Protein AF-A0A0F9N6G5-F1 (afdb_monomer)

Organism: NCBI:txid412755

Radius of gyrat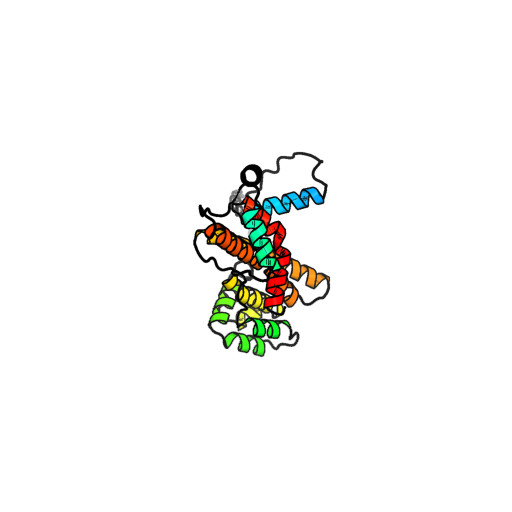ion: 25.62 Å; Cα contacts (8 Å, |Δi|>4): 232; chains: 1; bounding box: 51×78×77 Å

Sequence (273 aa):
MPGFFSWIAGFFKAKEPTPPPAPEARLFNPAKTTSQDDATKDPHVLTLQLEENLFCWLLDTGPANLRAQHAQSKPPGSAIEELQSRLANNKMEEVPRRPMTLPMLMKVLSDESADRQKLTQIILDDPALTDQILQVANSPYFRTGDHTIESVDQAVFVLGITGIRHVIAAAVMRPMMAARNSREALFAQRAWLWGITCARGTEFIAKLRNEDTSALFTTGLLPALSYISIRRELQRICRAQPGATEPDAALIRHALARFQWTVCQLIASEWNL

InterPro domains:
  IPR013976 Cyclic di-GMP phosphodiesterase CdgJ, HDOD domain [PF08668] (96-273)
  IPR013976 Cyclic di-GMP phosphodiesterase CdgJ, HDOD domain [PS51833] (95-273)

Structure (mmCIF, N/CA/C/O backbone):
data_AF-A0A0F9N6G5-F1
#
_entry.id   AF-A0A0F9N6G5-F1
#
loop_
_atom_site.group_PDB
_atom_site.id
_atom_site.type_symbol
_atom_site.label_atom_id
_atom_site.label_alt_id
_atom_site.label_comp_id
_atom_site.label_asym_id
_atom_site.label_entity_id
_atom_site.label_seq_id
_atom_site.pdbx_PDB_ins_code
_atom_site.Cartn_x
_atom_site.Cartn_y
_atom_site.Cartn_z
_atom_site.occupancy
_atom_site.B_iso_or_equiv
_atom_site.auth_seq_id
_atom_site.auth_comp_id
_atom_site.auth_asym_id
_atom_site.auth_atom_id
_atom_site.pdbx_PDB_model_num
ATOM 1 N N . MET A 1 1 ? 28.274 46.114 -49.634 1.00 28.08 1 MET A N 1
ATOM 2 C CA . MET A 1 1 ? 29.037 47.306 -49.196 1.00 28.08 1 MET A CA 1
ATOM 3 C C . MET A 1 1 ? 28.043 48.347 -48.668 1.00 28.08 1 MET A C 1
ATOM 5 O O . MET A 1 1 ? 26.902 48.301 -49.108 1.00 28.08 1 MET A O 1
ATOM 9 N N . PRO A 1 2 ? 28.439 49.131 -47.649 1.00 41.38 2 PRO A N 1
ATOM 10 C CA . PRO A 1 2 ? 27.623 49.725 -46.564 1.00 41.38 2 PRO A CA 1
ATOM 11 C C . PRO A 1 2 ? 26.717 50.865 -47.079 1.00 41.38 2 PRO A C 1
ATOM 13 O O . PRO A 1 2 ? 26.977 51.375 -48.158 1.00 41.38 2 PRO A O 1
ATOM 16 N N . GLY A 1 3 ? 25.598 51.268 -46.467 1.00 39.38 3 GLY A N 1
ATOM 17 C CA . GLY A 1 3 ? 25.338 51.683 -45.079 1.00 39.38 3 GLY A CA 1
ATOM 18 C C . GLY A 1 3 ? 25.050 53.198 -45.086 1.00 39.38 3 GLY A C 1
ATOM 19 O O . GLY A 1 3 ? 25.693 53.877 -45.874 1.00 39.38 3 GLY A O 1
ATOM 20 N N . PHE A 1 4 ? 24.081 53.698 -44.293 1.00 40.31 4 PHE A N 1
ATOM 21 C CA . PHE A 1 4 ? 24.115 54.968 -43.524 1.00 40.31 4 PHE A CA 1
ATOM 22 C C . PHE A 1 4 ? 22.726 55.587 -43.186 1.00 40.31 4 PHE A C 1
ATOM 24 O O . PHE A 1 4 ? 21.914 55.862 -44.060 1.00 40.31 4 PHE A O 1
ATOM 31 N N . PHE A 1 5 ? 22.562 55.868 -41.881 1.00 38.06 5 PHE A N 1
ATOM 32 C CA . PHE A 1 5 ? 21.646 56.788 -41.171 1.00 38.06 5 PHE A CA 1
ATOM 33 C C . PHE A 1 5 ? 20.147 56.455 -40.996 1.00 38.06 5 PHE A C 1
ATOM 35 O O . PHE A 1 5 ? 19.294 56.862 -41.773 1.00 38.06 5 PHE A O 1
ATOM 42 N N . SER A 1 6 ? 19.820 55.893 -39.824 1.00 34.25 6 SER A N 1
ATOM 43 C CA . SER A 1 6 ? 18.563 56.173 -39.111 1.00 34.25 6 SER A CA 1
ATOM 44 C C . SER A 1 6 ? 18.907 56.712 -37.722 1.00 34.25 6 SER A C 1
ATOM 46 O O . SER A 1 6 ? 19.214 55.946 -36.807 1.00 34.25 6 SER A O 1
ATOM 48 N N . TRP A 1 7 ? 18.894 58.037 -37.569 1.00 37.72 7 TRP A N 1
ATOM 49 C CA . TRP A 1 7 ? 18.977 58.708 -36.274 1.00 37.72 7 TRP A CA 1
ATOM 50 C C . TRP A 1 7 ? 17.863 59.749 -36.183 1.00 37.72 7 TRP A C 1
ATOM 52 O O . TRP A 1 7 ? 17.804 60.657 -37.005 1.00 37.72 7 TRP A O 1
ATOM 62 N N . ILE A 1 8 ? 16.984 59.547 -35.198 1.00 46.00 8 ILE A N 1
ATOM 63 C CA . ILE A 1 8 ? 16.271 60.501 -34.328 1.00 46.00 8 ILE A CA 1
ATOM 64 C C . ILE A 1 8 ? 14.920 59.868 -33.979 1.00 46.00 8 ILE A C 1
ATOM 66 O O . ILE A 1 8 ? 14.000 59.862 -34.786 1.00 46.00 8 ILE A O 1
ATOM 70 N N . ALA A 1 9 ? 14.837 59.316 -32.768 1.00 41.00 9 ALA A N 1
ATOM 71 C CA . ALA A 1 9 ? 13.681 59.397 -31.865 1.00 41.00 9 ALA A CA 1
ATOM 72 C C . ALA A 1 9 ? 13.923 58.466 -30.669 1.00 41.00 9 ALA A C 1
ATOM 74 O O . ALA A 1 9 ? 13.218 57.488 -30.437 1.00 41.00 9 ALA A O 1
ATOM 75 N N . GLY A 1 10 ? 14.961 58.771 -29.895 1.00 43.78 10 GLY A N 1
ATOM 76 C CA . GLY A 1 10 ? 15.042 58.322 -28.516 1.00 43.78 10 GLY A CA 1
ATOM 77 C C . GLY A 1 10 ? 14.539 59.439 -27.625 1.00 43.78 10 GLY A C 1
ATOM 78 O O . GLY A 1 10 ? 15.368 60.180 -27.138 1.00 43.78 10 GLY A O 1
ATOM 79 N N . PHE A 1 11 ? 13.226 59.573 -27.434 1.00 53.69 11 PHE A N 1
ATOM 80 C CA . PHE A 1 11 ? 12.632 60.309 -26.310 1.00 53.69 11 PHE A CA 1
ATOM 81 C C . PHE A 1 11 ? 11.169 59.889 -26.176 1.00 53.69 11 PHE A C 1
ATOM 83 O O . PHE A 1 11 ? 10.309 60.576 -26.686 1.00 53.69 11 PHE A O 1
ATOM 90 N N . PHE A 1 12 ? 10.913 58.720 -25.583 1.00 50.06 12 PHE A N 1
ATOM 91 C CA . PHE A 1 12 ? 9.745 58.392 -24.743 1.00 50.06 12 PHE A CA 1
ATOM 92 C C . PHE A 1 12 ? 9.873 56.917 -24.335 1.00 50.06 12 PHE A C 1
ATOM 94 O O . PHE A 1 12 ? 9.224 56.027 -24.875 1.00 50.06 12 PHE A O 1
ATOM 101 N N . LYS A 1 13 ? 10.769 56.635 -23.383 1.00 44.94 13 LYS A N 1
ATOM 102 C CA . LYS A 1 13 ? 10.815 55.335 -22.706 1.00 44.94 13 LYS A CA 1
ATOM 103 C C . LYS A 1 13 ? 9.864 55.407 -21.512 1.00 44.94 13 LYS A C 1
ATOM 105 O O . LYS A 1 13 ? 10.281 55.744 -20.407 1.00 44.94 13 LYS A O 1
ATOM 110 N N . ALA A 1 14 ? 8.580 55.156 -21.750 1.00 49.03 14 ALA A N 1
ATOM 111 C CA . ALA A 1 14 ? 7.652 54.866 -20.666 1.00 49.03 14 ALA A CA 1
ATOM 112 C C . ALA A 1 14 ? 8.020 53.489 -20.095 1.00 49.03 14 ALA A C 1
ATOM 114 O O . ALA A 1 14 ? 8.144 52.509 -20.826 1.00 49.03 14 ALA A O 1
ATOM 115 N N . LYS A 1 15 ? 8.280 53.436 -18.790 1.00 42.62 15 LYS A N 1
ATOM 116 C CA . LYS A 1 15 ? 8.532 52.199 -18.053 1.00 42.62 15 LYS A CA 1
ATOM 117 C C . LYS A 1 15 ? 7.222 51.409 -18.027 1.00 42.62 15 LYS A C 1
ATOM 119 O O . LYS A 1 15 ? 6.293 51.822 -17.340 1.00 42.62 15 LYS A O 1
ATOM 124 N N . GLU A 1 16 ? 7.137 50.319 -18.786 1.00 47.31 16 GLU A N 1
ATOM 125 C CA . GLU A 1 16 ? 6.031 49.369 -18.648 1.00 47.31 16 GLU A CA 1
ATOM 126 C C . GLU A 1 16 ? 5.965 48.893 -17.186 1.00 47.31 16 GLU A C 1
ATOM 128 O O . GLU A 1 16 ? 7.002 48.533 -16.612 1.00 47.31 16 GLU A O 1
ATOM 133 N N . PRO A 1 17 ? 4.788 48.934 -16.538 1.00 45.66 17 PRO A N 1
ATOM 134 C CA . PRO A 1 17 ? 4.635 48.359 -15.216 1.00 45.66 17 PRO A CA 1
ATOM 135 C C . PRO A 1 17 ? 4.804 46.844 -15.331 1.00 45.66 17 PRO A C 1
ATOM 137 O O . PRO A 1 17 ? 4.135 46.182 -16.122 1.00 45.66 17 PRO A O 1
ATOM 140 N N . THR A 1 18 ? 5.721 46.300 -14.535 1.00 52.41 18 THR A N 1
ATOM 141 C CA . THR A 1 18 ? 5.913 44.857 -14.379 1.00 52.41 18 THR A CA 1
ATOM 142 C C . THR A 1 18 ? 4.577 44.184 -14.053 1.00 52.41 18 THR A C 1
ATOM 144 O O . THR A 1 18 ? 3.880 44.677 -13.157 1.00 52.41 18 THR A O 1
ATOM 147 N N . PRO A 1 19 ? 4.214 43.074 -14.721 1.00 54.34 19 PRO A N 1
ATOM 148 C CA . PRO A 1 19 ? 3.017 42.330 -14.357 1.00 54.34 19 PRO A CA 1
ATOM 149 C C . PRO A 1 19 ? 3.139 41.863 -12.898 1.00 54.34 19 PRO A C 1
ATOM 151 O O . PRO A 1 19 ? 4.250 41.553 -12.449 1.00 54.34 19 PRO A O 1
ATOM 154 N N . PRO A 1 20 ? 2.034 41.840 -12.131 1.00 55.81 20 PRO A N 1
ATOM 155 C CA . PRO A 1 20 ? 2.072 41.339 -10.766 1.00 55.81 20 PRO A CA 1
ATOM 156 C C . PRO A 1 20 ? 2.577 39.889 -10.781 1.00 55.81 20 PRO A C 1
ATOM 158 O O . PRO A 1 20 ? 2.237 39.143 -11.707 1.00 55.81 20 PRO A O 1
ATOM 161 N N . PRO A 1 21 ? 3.392 39.476 -9.795 1.00 49.16 21 PRO A N 1
ATOM 162 C CA . PRO A 1 21 ? 3.849 38.098 -9.715 1.00 49.16 21 PRO A CA 1
ATOM 163 C C . PRO A 1 21 ? 2.630 37.173 -9.701 1.00 49.16 21 PRO A C 1
ATOM 165 O O . PRO A 1 21 ? 1.659 37.421 -8.979 1.00 49.16 21 PRO A O 1
ATOM 168 N N . ALA A 1 22 ? 2.669 36.132 -10.537 1.00 44.38 22 ALA A N 1
ATOM 169 C CA . ALA A 1 22 ? 1.646 35.098 -10.540 1.00 44.38 22 ALA A CA 1
ATOM 170 C C . ALA A 1 22 ? 1.487 34.564 -9.106 1.00 44.38 22 ALA A C 1
ATOM 172 O O . ALA A 1 22 ? 2.501 34.358 -8.431 1.00 44.38 22 ALA A O 1
ATOM 173 N N . PRO A 1 23 ? 0.255 34.369 -8.605 1.00 41.75 23 PRO A N 1
ATOM 174 C CA . PRO A 1 23 ? 0.064 33.823 -7.274 1.00 41.75 23 PRO A CA 1
ATOM 175 C C . PRO A 1 23 ? 0.715 32.441 -7.239 1.00 41.75 23 PRO A C 1
ATOM 177 O O . PRO A 1 23 ? 0.294 31.544 -7.969 1.00 41.75 23 PRO A O 1
ATOM 180 N N . GLU A 1 24 ? 1.761 32.290 -6.421 1.00 42.81 24 GLU A N 1
ATOM 181 C CA . GLU A 1 24 ? 2.374 30.994 -6.142 1.00 42.81 24 GLU A CA 1
ATOM 182 C C . GLU A 1 24 ? 1.263 29.987 -5.852 1.00 42.81 24 GLU A C 1
ATOM 184 O O . GLU A 1 24 ? 0.342 30.265 -5.073 1.00 42.81 24 GLU A O 1
ATOM 189 N N . ALA A 1 25 ? 1.324 28.832 -6.512 1.00 36.84 25 ALA A N 1
ATOM 190 C CA . ALA A 1 25 ? 0.408 27.738 -6.263 1.00 36.84 25 ALA A CA 1
ATOM 191 C C . ALA A 1 25 ? 0.459 27.402 -4.765 1.00 36.84 25 ALA A C 1
ATOM 193 O O . ALA A 1 25 ? 1.411 26.799 -4.275 1.00 36.84 25 ALA A O 1
ATOM 194 N N . ARG A 1 26 ? -0.574 27.825 -4.028 1.00 46.75 26 ARG A N 1
ATOM 195 C CA . ARG A 1 26 ? -0.763 27.597 -2.588 1.00 46.75 26 ARG A CA 1
ATOM 196 C C . ARG A 1 26 ? -1.109 26.128 -2.307 1.00 46.75 26 ARG A C 1
ATOM 198 O O . ARG A 1 26 ? -2.140 25.836 -1.711 1.00 46.75 26 ARG A O 1
ATOM 205 N N . LEU A 1 27 ? -0.281 25.196 -2.779 1.00 44.06 27 LEU A N 1
ATOM 206 C CA . LEU A 1 27 ? -0.428 23.754 -2.544 1.00 44.06 27 LEU A CA 1
ATOM 207 C C . LEU A 1 27 ? 0.201 23.302 -1.221 1.00 44.06 27 LEU A C 1
ATOM 209 O O . LEU A 1 27 ? -0.106 22.218 -0.737 1.00 44.06 27 LEU A O 1
ATOM 213 N N . PHE A 1 28 ? 0.995 24.161 -0.587 1.00 41.53 28 PHE A N 1
ATOM 214 C CA . PHE A 1 28 ? 1.486 23.958 0.767 1.00 41.53 28 PHE A CA 1
ATOM 215 C C . PHE A 1 28 ? 1.090 25.179 1.582 1.00 41.53 28 PHE A C 1
ATOM 217 O O . PHE A 1 28 ? 1.593 26.274 1.355 1.00 41.53 28 PHE A O 1
ATOM 224 N N . ASN A 1 29 ? 0.147 25.016 2.505 1.00 40.47 29 ASN A N 1
ATOM 225 C CA . ASN A 1 29 ? -0.040 25.993 3.566 1.00 40.47 29 ASN A CA 1
ATOM 226 C C . ASN A 1 29 ? 1.256 25.959 4.396 1.00 40.47 29 ASN A C 1
ATOM 228 O O . ASN A 1 29 ? 1.509 24.917 5.010 1.00 40.47 29 ASN A O 1
ATOM 232 N N . PRO A 1 30 ? 2.116 26.996 4.397 1.00 40.16 30 PRO A N 1
ATOM 233 C CA . PRO A 1 30 ? 3.261 26.982 5.286 1.00 40.16 30 PRO A CA 1
ATOM 234 C C . PRO A 1 30 ? 2.690 26.998 6.701 1.00 40.16 30 PRO A C 1
ATOM 236 O O . PRO A 1 30 ? 1.992 27.936 7.096 1.00 40.16 30 PRO A O 1
ATOM 239 N N . ALA A 1 31 ? 2.926 25.926 7.459 1.00 41.84 31 ALA A N 1
ATOM 240 C CA . ALA A 1 31 ? 2.680 25.961 8.888 1.00 41.84 31 ALA A CA 1
ATOM 241 C C . ALA A 1 31 ? 3.417 27.194 9.420 1.00 41.84 31 ALA A C 1
ATOM 243 O O . ALA A 1 31 ? 4.599 27.372 9.128 1.00 41.84 31 ALA A O 1
ATOM 244 N N . LYS A 1 32 ? 2.714 28.076 10.140 1.00 39.94 32 LYS A N 1
ATOM 245 C CA . LYS A 1 32 ? 3.366 29.169 10.860 1.00 39.94 32 LYS A CA 1
ATOM 246 C C . LYS A 1 32 ? 4.373 28.517 11.801 1.00 39.94 32 LYS A C 1
ATOM 248 O O . LYS A 1 32 ? 3.983 27.960 12.824 1.00 39.94 32 LYS A O 1
ATOM 253 N N . THR A 1 33 ? 5.648 28.537 11.436 1.00 38.38 33 THR A N 1
ATOM 254 C CA . THR A 1 33 ? 6.745 28.186 12.325 1.00 38.38 33 THR A CA 1
ATOM 255 C C . THR A 1 33 ? 6.834 29.309 13.339 1.00 38.38 33 THR A C 1
ATOM 257 O O . THR A 1 33 ? 7.544 30.295 13.162 1.00 38.38 33 THR A O 1
ATOM 260 N N . THR A 1 34 ? 6.035 29.197 14.398 1.00 39.75 34 THR A N 1
ATOM 261 C CA . THR A 1 34 ? 6.302 29.931 15.626 1.00 39.75 34 THR A CA 1
ATOM 262 C C . THR A 1 34 ? 7.709 29.525 16.039 1.00 39.75 34 THR A C 1
ATOM 264 O O . THR A 1 34 ? 7.968 28.350 16.290 1.00 39.75 34 THR A O 1
ATOM 267 N N . SER A 1 35 ? 8.633 30.480 16.032 1.00 45.31 35 SER A N 1
ATOM 268 C CA . SER A 1 35 ? 9.967 30.324 16.591 1.00 45.31 35 SER A CA 1
ATOM 269 C C . SER A 1 35 ? 9.825 30.072 18.093 1.00 45.31 35 SER A C 1
ATOM 271 O O . SER A 1 35 ? 9.787 31.015 18.882 1.00 45.31 35 SER A O 1
ATOM 273 N N . GLN A 1 36 ? 9.662 28.808 18.474 1.00 40.47 36 GLN A N 1
ATOM 274 C CA . GLN A 1 36 ? 9.727 28.347 19.852 1.00 40.47 36 GLN A CA 1
ATOM 275 C C . GLN A 1 36 ? 10.798 27.258 19.960 1.00 40.47 36 GLN A C 1
ATOM 277 O O . GLN A 1 36 ? 10.654 26.153 19.447 1.00 40.47 36 GLN A O 1
ATOM 282 N N . ASP A 1 37 ? 11.859 27.668 20.652 1.00 43.81 37 ASP A N 1
ATOM 283 C CA . ASP A 1 37 ? 12.834 26.909 21.425 1.00 43.81 37 ASP A CA 1
ATOM 284 C C . ASP A 1 37 ? 13.871 26.015 20.725 1.00 43.81 37 ASP A C 1
ATOM 286 O O . ASP A 1 37 ? 13.598 24.979 20.116 1.00 43.81 37 ASP A O 1
ATOM 290 N N . ASP A 1 38 ? 15.126 26.376 21.017 1.00 45.53 38 ASP A N 1
ATOM 291 C CA . ASP A 1 38 ? 16.402 25.660 20.844 1.00 45.53 38 ASP A CA 1
ATOM 292 C C . ASP A 1 38 ? 16.433 24.259 21.517 1.00 45.53 38 ASP A C 1
ATOM 294 O O . ASP A 1 38 ? 17.457 23.578 21.514 1.00 45.53 38 ASP A O 1
ATOM 298 N N . ALA A 1 39 ? 15.306 23.801 22.078 1.00 48.66 39 ALA A N 1
ATOM 299 C CA . ALA A 1 39 ? 15.101 22.485 22.686 1.00 48.66 39 ALA A CA 1
ATOM 300 C C . ALA A 1 39 ? 14.801 21.364 21.663 1.00 48.66 39 ALA A C 1
ATOM 302 O O . ALA A 1 39 ? 14.736 20.191 22.020 1.00 48.66 39 ALA A O 1
ATOM 303 N N . THR A 1 40 ? 14.620 21.698 20.382 1.00 55.34 40 THR A N 1
ATOM 304 C CA . THR A 1 40 ? 14.075 20.809 19.333 1.00 55.34 40 THR A CA 1
ATOM 305 C C . THR A 1 40 ? 15.126 20.080 18.477 1.00 55.34 40 THR A C 1
ATOM 307 O O . THR A 1 40 ? 14.845 19.696 17.344 1.00 55.34 40 THR A O 1
ATOM 310 N N . LYS A 1 41 ? 16.345 19.855 18.990 1.00 65.12 41 LYS A N 1
ATOM 311 C CA . LYS A 1 41 ? 17.420 19.158 18.244 1.00 65.12 41 LYS A CA 1
ATOM 312 C C . LYS A 1 41 ? 17.578 17.671 18.572 1.00 65.12 41 LYS A C 1
ATOM 314 O O . LYS A 1 41 ? 18.399 17.023 17.931 1.00 65.12 41 LYS A O 1
ATOM 319 N N . ASP A 1 42 ? 16.831 17.121 19.532 1.00 84.00 42 ASP A N 1
ATOM 320 C CA . ASP A 1 42 ? 16.881 15.681 19.815 1.00 84.00 42 ASP A CA 1
ATOM 321 C C . ASP A 1 42 ? 16.233 14.888 18.656 1.00 84.00 42 ASP A C 1
ATOM 323 O O . ASP A 1 42 ? 15.022 15.020 18.428 1.00 84.00 42 ASP A O 1
ATOM 327 N N . PRO A 1 43 ? 16.998 14.049 17.923 1.00 85.19 43 PRO A N 1
ATOM 328 C CA . PRO A 1 43 ? 16.468 13.240 16.827 1.00 85.19 43 PRO A CA 1
ATOM 329 C C . PRO A 1 43 ? 15.309 12.334 17.251 1.00 85.19 43 PRO A C 1
ATOM 331 O O . PRO A 1 43 ? 14.414 12.057 16.448 1.00 85.19 43 PRO A O 1
ATOM 334 N N . HIS A 1 44 ? 15.296 11.877 18.506 1.00 85.12 44 HIS A N 1
ATOM 335 C CA . HIS A 1 44 ? 14.234 11.021 19.018 1.00 85.12 44 HIS A CA 1
ATOM 336 C C . HIS A 1 44 ? 12.911 11.784 19.142 1.00 85.12 44 HIS A C 1
ATOM 338 O O . HIS A 1 44 ? 11.876 11.315 18.666 1.00 85.12 44 HIS A O 1
ATOM 344 N N . VAL A 1 45 ? 12.953 13.000 19.692 1.00 87.75 45 VAL A N 1
ATOM 345 C CA . VAL A 1 45 ? 11.777 13.876 19.815 1.00 87.75 45 VAL A CA 1
ATOM 346 C C . VAL A 1 45 ? 11.228 14.242 18.436 1.00 87.75 45 VAL A C 1
ATOM 348 O O . VAL A 1 45 ? 10.020 14.156 18.217 1.00 87.75 45 VAL A O 1
ATOM 351 N N . LEU A 1 46 ? 12.103 14.573 17.482 1.00 89.25 46 LEU A N 1
ATOM 352 C CA . LEU A 1 46 ? 11.705 14.865 16.102 1.00 89.25 46 LEU A CA 1
ATOM 353 C C . LEU A 1 46 ? 11.044 13.659 15.424 1.00 89.25 46 LEU A C 1
ATOM 355 O O . LEU A 1 46 ? 10.045 13.813 14.724 1.00 89.25 46 LEU A O 1
ATOM 359 N N . THR A 1 47 ? 11.560 12.452 15.660 1.00 87.12 47 THR A N 1
ATOM 360 C CA . THR A 1 47 ? 10.983 11.215 15.112 1.00 87.12 47 THR A CA 1
ATOM 361 C C . THR A 1 47 ? 9.570 10.984 15.644 1.00 87.12 47 THR A C 1
ATOM 363 O O . THR A 1 47 ? 8.655 10.729 14.863 1.00 87.12 47 THR A O 1
ATOM 366 N N . LEU A 1 48 ? 9.365 11.148 16.954 1.00 86.25 48 LEU A N 1
ATOM 367 C CA . LEU A 1 48 ? 8.044 11.020 17.574 1.00 86.25 48 LEU A CA 1
ATOM 368 C C . LEU A 1 48 ? 7.058 12.071 17.046 1.00 86.25 48 LEU A C 1
ATOM 370 O O . LEU A 1 48 ? 5.895 11.757 16.792 1.00 86.25 48 LEU A O 1
ATOM 374 N N . GLN A 1 49 ? 7.518 13.307 16.831 1.00 87.94 49 GLN A N 1
ATOM 375 C CA . GLN A 1 49 ? 6.700 14.371 16.243 1.00 87.94 49 GLN A CA 1
ATOM 376 C C . GLN A 1 49 ? 6.319 14.074 14.789 1.00 87.94 49 GLN A C 1
ATOM 378 O O . GLN A 1 49 ? 5.174 14.295 14.395 1.00 87.94 49 GLN A O 1
ATOM 383 N N . LEU A 1 50 ? 7.252 13.565 13.979 1.00 89.00 50 LEU A N 1
ATOM 384 C CA . LEU A 1 50 ? 6.973 13.153 12.602 1.00 89.00 50 LEU A CA 1
ATOM 385 C C . LEU A 1 50 ? 5.950 12.018 12.558 1.00 89.00 50 LEU A C 1
ATOM 387 O O . LEU A 1 50 ? 5.009 12.077 11.768 1.00 89.00 50 LEU A O 1
ATOM 391 N N . GLU A 1 51 ? 6.100 11.020 13.427 1.00 88.94 51 GLU A N 1
ATOM 392 C CA . GLU A 1 51 ? 5.162 9.905 13.539 1.00 88.94 51 GLU A CA 1
ATOM 393 C C . GLU A 1 51 ? 3.763 10.385 13.959 1.00 88.94 51 GLU A C 1
ATOM 395 O O . GLU A 1 51 ? 2.760 10.003 13.353 1.00 88.94 51 GLU A O 1
ATOM 400 N N . GLU A 1 52 ? 3.671 11.267 14.956 1.00 88.62 52 GLU A N 1
ATOM 401 C CA . GLU A 1 52 ? 2.395 11.844 15.379 1.00 88.62 52 GLU A CA 1
ATOM 402 C C . GLU A 1 52 ? 1.729 12.638 14.249 1.00 88.62 52 GLU A C 1
ATOM 404 O O . GLU A 1 52 ? 0.539 12.445 13.986 1.00 88.62 52 GLU A O 1
ATOM 409 N N . ASN A 1 53 ? 2.488 13.476 13.538 1.00 92.19 53 ASN A N 1
ATOM 410 C CA . ASN A 1 53 ? 1.986 14.243 12.398 1.00 92.19 53 ASN A CA 1
ATOM 411 C C . ASN A 1 53 ? 1.522 13.334 11.252 1.00 92.19 53 ASN A C 1
ATOM 413 O O . ASN A 1 53 ? 0.471 13.591 10.660 1.00 92.19 53 ASN A O 1
ATOM 417 N N . LEU A 1 54 ? 2.257 12.251 10.971 1.00 93.19 54 LEU A N 1
ATOM 418 C CA . LEU A 1 54 ? 1.859 11.242 9.991 1.00 93.19 54 LEU A CA 1
ATOM 419 C C . LEU A 1 54 ? 0.508 10.631 10.362 1.00 93.19 54 LEU A C 1
ATOM 421 O O . LEU A 1 54 ? -0.367 10.554 9.505 1.00 93.19 54 LEU A O 1
ATOM 425 N N . PHE A 1 55 ? 0.309 10.218 11.616 1.00 93.81 55 PHE A N 1
ATOM 426 C CA . PHE A 1 55 ? -0.960 9.617 12.035 1.00 93.81 55 PHE A CA 1
ATOM 427 C C . PHE A 1 55 ? -2.105 10.626 12.114 1.00 93.81 55 PHE A C 1
ATOM 429 O O . PHE A 1 55 ? -3.227 10.279 11.754 1.00 93.81 55 PHE A O 1
ATOM 436 N N . CYS A 1 56 ? -1.837 11.870 12.514 1.00 94.25 56 CYS A N 1
ATOM 437 C CA . CYS A 1 56 ? -2.815 12.958 12.456 1.00 94.25 56 CYS A CA 1
ATOM 438 C C . CYS A 1 56 ? -3.311 13.163 11.021 1.00 94.25 56 CYS A C 1
ATOM 440 O O . CYS A 1 56 ? -4.516 13.155 10.760 1.00 94.25 56 CYS A O 1
ATOM 442 N N . TRP A 1 57 ? -2.376 13.262 10.073 1.00 95.44 57 TRP A N 1
ATOM 443 C CA . TRP A 1 57 ? -2.700 13.343 8.657 1.00 95.44 57 TRP A CA 1
ATOM 444 C C . TRP A 1 57 ? -3.409 12.076 8.173 1.00 95.44 57 TRP A C 1
ATOM 446 O O . TRP A 1 57 ? -4.463 12.175 7.568 1.00 95.44 57 TRP A O 1
ATOM 456 N N . LEU A 1 58 ? -2.918 10.876 8.466 1.00 95.56 58 LEU A N 1
ATOM 457 C CA . LEU A 1 58 ? -3.508 9.629 7.975 1.00 95.56 58 LEU A CA 1
ATOM 458 C C . LEU A 1 58 ? -4.951 9.414 8.470 1.00 95.56 58 LEU A C 1
ATOM 460 O O . LEU A 1 58 ? -5.796 8.944 7.708 1.00 95.56 58 LEU A O 1
ATOM 464 N N . LEU A 1 59 ? -5.231 9.768 9.727 1.00 94.12 59 LEU A N 1
ATOM 465 C CA . LEU A 1 59 ? -6.512 9.530 10.405 1.00 94.12 59 LEU A CA 1
ATOM 466 C C . LEU A 1 59 ? -7.466 10.731 10.373 1.00 94.12 59 LEU A C 1
ATOM 468 O O . LEU A 1 59 ? -8.558 10.639 10.924 1.00 94.12 59 LEU A O 1
ATOM 472 N N . ASP A 1 60 ? -7.067 11.833 9.734 1.00 93.88 60 ASP A N 1
ATOM 473 C CA . ASP A 1 60 ? -7.846 13.076 9.657 1.00 93.88 60 ASP A CA 1
ATOM 474 C C . ASP A 1 60 ? -8.212 13.658 11.029 1.00 93.88 60 ASP A C 1
ATOM 476 O O . ASP A 1 60 ? -9.338 14.077 11.285 1.00 93.88 60 ASP A O 1
ATOM 480 N N . THR A 1 61 ? -7.244 13.666 11.945 1.00 91.12 61 THR A N 1
ATOM 481 C CA . THR A 1 61 ? -7.438 14.132 13.321 1.00 91.12 61 THR A CA 1
ATOM 482 C C . THR A 1 61 ? -6.324 15.082 13.741 1.00 91.12 61 THR A C 1
ATOM 484 O O . THR A 1 61 ? -5.183 14.950 13.310 1.00 91.12 61 THR A O 1
ATOM 487 N N . GLY A 1 62 ? -6.646 16.066 14.581 1.00 88.62 62 GLY A N 1
ATOM 488 C CA . GLY A 1 62 ? -5.649 16.969 15.154 1.00 88.62 62 GLY A CA 1
ATOM 489 C C . GLY A 1 62 ? -4.892 16.326 16.327 1.00 88.62 62 GLY A C 1
ATOM 490 O O . GLY A 1 62 ? -5.448 15.461 17.010 1.00 88.62 62 GLY A O 1
ATOM 491 N N . PRO A 1 63 ? -3.673 16.796 16.650 1.00 84.31 63 PRO A N 1
ATOM 492 C CA . PRO A 1 63 ? -2.856 16.219 17.723 1.00 84.31 63 PRO A CA 1
ATOM 493 C C . PRO A 1 63 ? -3.537 16.306 19.097 1.00 84.31 63 PRO A C 1
ATOM 495 O O . PRO A 1 63 ? -3.466 15.373 19.892 1.00 84.31 63 PRO A O 1
ATOM 498 N N . ALA A 1 64 ? -4.274 17.390 19.371 1.00 82.56 64 ALA A N 1
ATOM 499 C CA . ALA A 1 64 ? -5.038 17.534 20.612 1.00 82.56 64 ALA A CA 1
ATOM 500 C C . ALA A 1 64 ? -6.140 16.466 20.748 1.00 82.56 64 ALA A C 1
ATOM 502 O O . ALA A 1 64 ? -6.275 15.858 21.808 1.00 82.56 64 ALA A O 1
ATOM 503 N N . ASN A 1 65 ? -6.877 16.192 19.666 1.00 82.12 65 ASN A N 1
ATOM 504 C CA . ASN A 1 65 ? -7.941 15.185 19.651 1.00 82.12 65 ASN A CA 1
ATOM 505 C C . ASN A 1 65 ? -7.372 13.776 19.807 1.00 82.12 65 ASN A C 1
ATOM 507 O O . ASN A 1 65 ? -7.912 12.984 20.572 1.00 82.12 65 ASN A O 1
ATOM 511 N N . LEU A 1 66 ? -6.264 13.479 19.126 1.00 81.50 66 LEU A N 1
ATOM 512 C CA . LEU A 1 66 ? -5.609 12.177 19.204 1.00 81.50 66 LEU A CA 1
ATOM 513 C C . LEU A 1 66 ? -5.108 11.875 20.626 1.00 81.50 66 LEU A C 1
ATOM 515 O O . LEU A 1 66 ? -5.318 10.776 21.138 1.00 81.50 66 LEU A O 1
ATOM 519 N N . ARG A 1 67 ? -4.513 12.870 21.298 1.00 81.25 67 ARG A N 1
ATOM 520 C CA . ARG A 1 67 ? -4.060 12.762 22.697 1.00 81.25 67 ARG A CA 1
ATOM 521 C C . ARG A 1 67 ? -5.226 12.667 23.682 1.00 81.25 67 ARG A C 1
ATOM 523 O O . ARG A 1 67 ? -5.176 11.856 24.603 1.00 81.25 67 ARG A O 1
ATOM 530 N N . ALA A 1 68 ? -6.283 13.457 23.483 1.00 77.19 68 ALA A N 1
ATOM 531 C CA . ALA A 1 68 ? -7.475 13.417 24.329 1.00 77.19 68 ALA A CA 1
ATOM 532 C C . ALA A 1 68 ? -8.203 12.068 24.228 1.00 77.19 68 ALA A C 1
ATOM 534 O O . ALA A 1 68 ? -8.554 11.489 25.253 1.00 77.19 68 ALA A O 1
ATOM 535 N N . GLN A 1 69 ? -8.366 11.535 23.013 1.00 76.44 69 GLN A N 1
ATOM 536 C CA . GLN A 1 69 ? -8.939 10.206 22.785 1.00 76.44 69 GLN A CA 1
ATOM 537 C C . GLN A 1 69 ? -8.077 9.112 23.412 1.00 76.44 69 GLN A C 1
ATOM 539 O O . GLN A 1 69 ? -8.616 8.215 24.046 1.00 76.44 69 GLN A O 1
ATOM 544 N N . HIS A 1 70 ? -6.747 9.214 23.330 1.00 71.50 70 HIS A N 1
ATOM 545 C CA . HIS A 1 70 ? -5.858 8.271 24.009 1.00 71.50 70 HIS A CA 1
ATOM 546 C C . HIS A 1 70 ? -6.065 8.273 25.533 1.00 71.50 70 HIS A C 1
ATOM 548 O O . HIS A 1 70 ? -6.173 7.209 26.137 1.00 71.50 70 HIS A O 1
ATOM 554 N N . ALA A 1 71 ? -6.196 9.454 26.145 1.00 66.38 71 ALA A N 1
ATOM 555 C CA . ALA A 1 71 ? -6.431 9.595 27.583 1.00 66.38 71 ALA A CA 1
ATOM 556 C C . ALA A 1 71 ? -7.838 9.153 28.036 1.00 66.38 71 ALA A C 1
ATOM 558 O O . ALA A 1 71 ? -8.006 8.723 29.174 1.00 66.38 71 ALA A O 1
ATOM 559 N N . GLN A 1 72 ? -8.849 9.278 27.169 1.00 62.22 72 GLN A N 1
ATOM 560 C CA . GLN A 1 72 ? -10.249 8.942 27.468 1.00 62.22 72 GLN A CA 1
ATOM 561 C C . GLN A 1 72 ? -10.645 7.525 27.043 1.00 62.22 72 GLN A C 1
ATOM 563 O O . GLN A 1 72 ? -11.670 7.015 27.501 1.00 62.22 72 GLN A O 1
ATOM 568 N N . SER A 1 73 ? -9.865 6.888 26.167 1.00 57.84 73 SER A N 1
ATOM 569 C CA . SER A 1 73 ? -10.120 5.518 25.745 1.00 57.84 73 SER A CA 1
ATOM 570 C C . SER A 1 73 ? -10.106 4.604 26.974 1.00 57.84 73 SER A C 1
ATOM 572 O O . SER A 1 73 ? -9.119 4.540 27.710 1.00 57.84 73 SER A O 1
ATOM 574 N N . LYS A 1 74 ? -11.221 3.890 27.217 1.00 55.91 74 LYS A N 1
ATOM 575 C CA . LYS A 1 74 ? -11.208 2.689 28.074 1.00 55.91 74 LYS A CA 1
ATOM 576 C C . LYS A 1 74 ? -10.026 1.830 27.626 1.00 55.91 74 LYS A C 1
ATOM 578 O O . LYS A 1 74 ? -9.754 1.839 26.423 1.00 55.91 74 LYS A O 1
ATOM 583 N N . PRO A 1 75 ? -9.333 1.120 28.542 1.00 52.56 75 PRO A N 1
ATOM 584 C CA . PRO A 1 75 ? -8.100 0.431 28.197 1.00 52.56 75 PRO A CA 1
ATOM 585 C C . PRO A 1 75 ? -8.331 -0.331 26.893 1.00 52.56 75 PRO A C 1
ATOM 587 O O . PRO A 1 75 ? -9.298 -1.098 26.824 1.00 52.56 75 PRO A O 1
ATOM 590 N N . PRO A 1 76 ? -7.507 -0.106 25.855 1.00 57.22 76 PRO A N 1
ATOM 591 C CA . PRO A 1 76 ? -7.708 -0.676 24.523 1.00 57.22 76 PRO A CA 1
ATOM 592 C C . PRO A 1 76 ? -7.601 -2.214 24.493 1.00 57.22 76 PRO A C 1
ATOM 594 O O . PRO A 1 76 ? -7.588 -2.806 23.416 1.00 57.22 76 PRO A O 1
ATOM 597 N N . GLY A 1 77 ? -7.564 -2.848 25.671 1.00 62.72 77 GLY A N 1
ATOM 598 C CA . GLY A 1 77 ? -7.386 -4.264 25.941 1.00 62.72 77 GLY A CA 1
ATOM 599 C C . GLY A 1 77 ? -8.225 -5.133 25.030 1.00 62.72 77 GLY A C 1
ATOM 600 O O . GLY A 1 77 ? -7.654 -5.762 24.161 1.00 62.72 77 GLY A O 1
ATOM 601 N N . SER A 1 78 ? -9.558 -5.123 25.107 1.00 81.81 78 SER A N 1
ATOM 602 C CA . SER A 1 78 ? -10.329 -6.178 24.425 1.00 81.81 78 SER A CA 1
ATOM 603 C C . SER A 1 78 ? -10.134 -6.229 22.902 1.00 81.81 78 SER A C 1
ATOM 605 O O . SER A 1 78 ? -10.002 -7.313 22.343 1.00 81.81 78 SER A O 1
ATOM 607 N N . ALA A 1 79 ? -10.096 -5.086 22.208 1.00 89.50 79 ALA A N 1
ATOM 608 C CA . ALA A 1 79 ? -9.927 -5.061 20.753 1.00 89.50 79 ALA A CA 1
ATOM 609 C C . ALA A 1 79 ? -8.468 -5.281 20.319 1.00 89.50 79 ALA A C 1
ATOM 611 O O . ALA A 1 79 ? -8.226 -5.964 19.325 1.00 89.50 79 ALA A O 1
ATOM 612 N N . ILE A 1 80 ? -7.496 -4.722 21.051 1.00 91.75 80 ILE A N 1
ATOM 613 C CA . ILE A 1 80 ? -6.066 -4.894 20.753 1.00 91.75 80 ILE A CA 1
ATOM 614 C C . ILE A 1 80 ? -5.586 -6.297 21.126 1.00 91.75 80 ILE A C 1
ATOM 616 O O . ILE A 1 80 ? -4.831 -6.891 20.364 1.00 91.75 80 ILE A O 1
ATOM 620 N N . GLU A 1 81 ? -6.039 -6.844 22.251 1.00 91.69 81 GLU A N 1
ATOM 621 C CA . GLU A 1 81 ? -5.777 -8.221 22.681 1.00 91.69 81 GLU A CA 1
ATOM 622 C C . GLU A 1 81 ? -6.390 -9.216 21.700 1.00 91.69 81 GLU A C 1
ATOM 624 O O . GLU A 1 81 ? -5.725 -10.176 21.319 1.00 91.69 81 GLU A O 1
ATOM 629 N N . GLU A 1 82 ? -7.615 -8.968 21.225 1.00 93.25 82 GLU A N 1
ATOM 630 C CA . GLU A 1 82 ? -8.226 -9.794 20.183 1.00 93.25 82 GLU A CA 1
ATOM 631 C C . GLU A 1 82 ? -7.439 -9.700 18.869 1.00 93.25 82 GLU A C 1
ATOM 633 O O . GLU A 1 82 ? -7.132 -10.729 18.271 1.00 93.25 82 GLU A O 1
ATOM 638 N N . LEU A 1 83 ? -7.033 -8.500 18.437 1.00 94.81 83 LEU A N 1
ATOM 639 C CA . LEU A 1 83 ? -6.198 -8.336 17.242 1.00 94.81 83 LEU A CA 1
ATOM 640 C C . LEU A 1 83 ? -4.854 -9.067 17.393 1.00 94.81 83 LEU A C 1
ATOM 642 O O . LEU A 1 83 ? -4.432 -9.783 16.486 1.00 94.81 83 LEU A O 1
ATOM 646 N N . GLN A 1 84 ? -4.204 -8.943 18.552 1.00 95.62 84 GLN A N 1
ATOM 647 C CA . GLN A 1 84 ? -2.971 -9.659 18.876 1.00 95.62 84 GLN A CA 1
ATOM 648 C C . GLN A 1 84 ? -3.183 -11.178 18.870 1.00 95.62 84 GLN A C 1
ATOM 650 O O . GLN A 1 84 ? -2.358 -11.904 18.319 1.00 95.62 84 GLN A O 1
ATOM 655 N N . SER A 1 85 ? -4.281 -11.661 19.453 1.00 95.44 85 SER A N 1
ATOM 656 C CA . SER A 1 85 ? -4.659 -13.076 19.467 1.00 95.44 85 SER A CA 1
ATOM 657 C C . SER A 1 85 ? -4.887 -13.603 18.050 1.00 95.44 85 SER A C 1
ATOM 659 O O . SER A 1 85 ? -4.384 -14.672 17.701 1.00 95.44 85 SER A O 1
ATOM 661 N N . ARG A 1 86 ? -5.583 -12.848 17.192 1.00 95.81 86 ARG A N 1
ATOM 662 C CA . ARG A 1 86 ? -5.784 -13.218 15.785 1.00 95.81 86 ARG A CA 1
ATOM 663 C C . ARG A 1 86 ? -4.475 -13.269 15.015 1.00 95.81 86 ARG A C 1
ATOM 665 O O . ARG A 1 86 ? -4.267 -14.222 14.271 1.00 95.81 86 ARG A O 1
ATOM 672 N N . LEU A 1 87 ? -3.582 -12.304 15.225 1.00 95.06 87 LEU A N 1
ATOM 673 C CA . LEU A 1 87 ? -2.251 -12.308 14.615 1.00 95.06 87 LEU A CA 1
ATOM 674 C C . LEU A 1 87 ? -1.418 -13.508 15.074 1.00 95.06 87 LEU A C 1
ATOM 676 O O . LEU A 1 87 ? -0.881 -14.225 14.239 1.00 95.06 87 LEU A O 1
ATOM 680 N N . ALA A 1 88 ? -1.362 -13.769 16.381 1.00 94.81 88 ALA A N 1
ATOM 681 C CA . ALA A 1 88 ? -0.588 -14.875 16.946 1.00 94.81 88 ALA A CA 1
ATOM 682 C C . ALA A 1 88 ? -1.089 -16.256 16.490 1.00 94.81 88 ALA A C 1
ATOM 684 O O . ALA A 1 88 ? -0.306 -17.196 16.393 1.00 94.81 88 ALA A O 1
ATOM 685 N N . ASN A 1 89 ? -2.387 -16.374 16.203 1.00 95.44 89 ASN A N 1
ATOM 686 C CA . ASN A 1 89 ? -3.021 -17.625 15.796 1.00 95.44 89 ASN A CA 1
ATOM 687 C C . ASN A 1 89 ? -3.262 -17.738 14.278 1.00 95.44 89 ASN A C 1
ATOM 689 O O . ASN A 1 89 ? -3.963 -18.661 13.865 1.00 95.44 89 ASN A O 1
ATOM 693 N N . ASN A 1 90 ? -2.742 -16.816 13.455 1.00 91.12 90 ASN A N 1
ATOM 694 C CA . ASN A 1 90 ? -2.998 -16.750 12.005 1.00 91.12 90 ASN A CA 1
ATOM 695 C C . ASN A 1 90 ? -4.500 -16.752 11.640 1.00 91.12 90 ASN A C 1
ATOM 697 O O . ASN A 1 90 ? -4.936 -17.410 10.700 1.00 91.12 90 ASN A O 1
ATOM 701 N N . LYS A 1 91 ? -5.312 -16.015 12.405 1.00 94.31 91 LYS A N 1
ATOM 702 C CA . LYS A 1 91 ? -6.771 -15.870 12.228 1.00 94.31 91 LYS A CA 1
ATOM 703 C C . LYS A 1 91 ? -7.183 -14.487 11.714 1.00 94.31 91 LYS A C 1
ATOM 705 O O . LYS A 1 91 ? -8.327 -14.082 11.899 1.00 94.31 91 LYS A O 1
ATOM 710 N N . MET A 1 92 ? -6.256 -13.742 11.117 1.00 93.56 92 MET A N 1
ATOM 711 C CA . MET A 1 92 ? -6.578 -12.479 10.449 1.00 93.56 92 MET A CA 1
ATOM 712 C C . MET A 1 92 ? -7.484 -12.755 9.245 1.00 93.56 92 MET A C 1
ATOM 714 O O . MET A 1 92 ? -7.107 -13.503 8.346 1.00 93.56 92 MET A O 1
ATOM 718 N N . GLU A 1 93 ? -8.664 -12.141 9.203 1.00 93.31 93 GLU A N 1
ATOM 719 C CA . GLU A 1 93 ? -9.611 -12.321 8.093 1.00 93.31 93 GLU A CA 1
ATOM 720 C C . GLU A 1 93 ? -9.420 -11.270 6.994 1.00 93.31 93 GLU A C 1
ATOM 722 O O . GLU A 1 93 ? -9.757 -11.498 5.832 1.00 93.31 93 GLU A O 1
ATOM 727 N N . GLU A 1 94 ? -8.874 -10.110 7.354 1.00 94.19 94 GLU A N 1
ATOM 728 C CA . GLU A 1 94 ? -8.656 -8.974 6.460 1.00 94.19 94 GLU A CA 1
ATOM 729 C C . GLU A 1 94 ? -7.252 -8.936 5.845 1.00 94.19 94 GLU A C 1
ATOM 731 O O . GLU A 1 94 ? -6.785 -7.880 5.407 1.00 94.19 94 GLU A O 1
ATOM 736 N N . VAL A 1 95 ? -6.585 -10.094 5.760 1.00 92.75 95 VAL A N 1
ATOM 737 C CA . VAL A 1 95 ? -5.359 -10.239 4.967 1.00 92.75 95 VAL A CA 1
ATOM 738 C C . VAL A 1 95 ? -5.718 -10.138 3.481 1.00 92.75 95 VAL A C 1
ATOM 740 O O . VAL A 1 95 ? -6.606 -10.846 2.992 1.00 92.75 95 VAL A O 1
ATOM 743 N N . PRO A 1 96 ? -5.057 -9.257 2.723 1.00 91.62 96 PRO A N 1
ATOM 744 C CA . PRO A 1 96 ? -5.364 -9.068 1.324 1.00 91.62 96 PRO A CA 1
ATOM 745 C C . PRO A 1 96 ? -4.922 -10.290 0.509 1.00 91.62 96 PRO A C 1
ATOM 747 O O . PRO A 1 96 ? -3.795 -10.778 0.619 1.00 91.62 96 PRO A O 1
ATOM 750 N N . ARG A 1 97 ? -5.832 -10.786 -0.333 1.00 89.19 97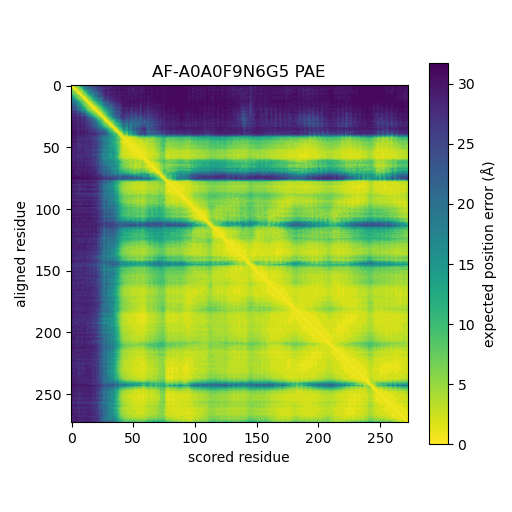 ARG A N 1
ATOM 751 C CA . ARG A 1 97 ? -5.597 -11.975 -1.161 1.00 89.19 97 ARG A CA 1
ATOM 752 C C . ARG A 1 97 ? -4.480 -11.719 -2.167 1.00 89.19 97 ARG A C 1
ATOM 754 O O . ARG A 1 97 ? -4.495 -10.686 -2.830 1.00 89.19 97 ARG A O 1
ATOM 761 N N . ARG A 1 98 ? -3.583 -12.691 -2.340 1.00 88.75 98 ARG A N 1
ATOM 762 C CA . ARG A 1 98 ? -2.520 -12.640 -3.350 1.00 88.75 98 ARG A CA 1
ATOM 763 C C . ARG A 1 98 ? -3.121 -12.420 -4.751 1.00 88.75 98 ARG A C 1
ATOM 765 O O . ARG A 1 98 ? -3.916 -13.261 -5.184 1.00 88.75 98 ARG A O 1
ATOM 772 N N . PRO A 1 99 ? -2.770 -11.338 -5.470 1.00 85.12 99 PRO A N 1
ATOM 773 C CA . PRO A 1 99 ? -3.329 -11.090 -6.789 1.00 85.12 99 PRO A CA 1
ATOM 774 C C . PRO A 1 99 ? -2.770 -12.107 -7.789 1.00 85.12 99 PRO A C 1
ATOM 776 O O . PRO A 1 99 ? -1.605 -12.500 -7.709 1.00 85.12 99 PRO A O 1
ATOM 779 N N . MET A 1 100 ? -3.594 -12.541 -8.746 1.00 84.25 100 MET A N 1
ATOM 780 C CA . MET A 1 100 ? -3.186 -13.519 -9.771 1.00 84.25 100 MET A CA 1
ATOM 781 C C . MET A 1 100 ? -2.081 -12.994 -10.690 1.00 84.25 100 MET A C 1
ATOM 783 O O . MET A 1 100 ? -1.328 -13.778 -11.256 1.00 84.25 100 MET A O 1
ATOM 787 N N . THR A 1 101 ? -1.939 -11.674 -10.775 1.00 83.25 101 THR A N 1
ATOM 788 C CA . THR A 1 101 ? -0.876 -10.981 -11.502 1.00 83.25 101 THR A CA 1
ATOM 789 C C . THR A 1 101 ? 0.449 -10.929 -10.731 1.00 83.25 101 THR A C 1
ATOM 791 O O . THR A 1 101 ? 1.468 -10.586 -11.325 1.00 83.25 101 THR A O 1
ATOM 794 N N . LEU A 1 102 ? 0.498 -11.315 -9.443 1.00 82.25 102 LEU A N 1
ATOM 795 C CA . LEU A 1 102 ? 1.731 -11.255 -8.644 1.00 82.25 102 LEU A CA 1
ATOM 796 C C . LEU A 1 102 ? 2.864 -12.145 -9.182 1.00 82.25 102 LEU A C 1
ATOM 798 O O . LEU A 1 102 ? 3.980 -11.648 -9.285 1.00 82.25 102 LEU A O 1
ATOM 802 N N . PRO A 1 103 ? 2.649 -13.423 -9.558 1.00 81.38 103 PRO A N 1
ATOM 803 C CA . PRO A 1 103 ? 3.731 -14.247 -10.102 1.00 81.38 103 PRO A CA 1
ATOM 804 C C . PRO A 1 103 ? 4.308 -13.666 -11.396 1.00 81.38 103 PRO A C 1
ATOM 806 O O . PRO A 1 103 ? 5.513 -13.733 -11.632 1.00 81.38 103 PRO A O 1
ATOM 809 N N . MET A 1 104 ? 3.446 -13.063 -12.220 1.00 79.31 104 MET A N 1
ATOM 810 C CA . MET A 1 104 ? 3.862 -12.367 -13.430 1.00 79.31 104 MET A CA 1
ATOM 811 C C . MET A 1 104 ? 4.686 -11.121 -13.096 1.00 79.31 104 MET A C 1
ATOM 813 O O . MET A 1 104 ? 5.765 -10.957 -13.661 1.00 79.31 104 MET A O 1
ATOM 817 N N . LEU A 1 105 ? 4.250 -10.317 -12.120 1.00 80.50 105 LEU A N 1
ATOM 818 C CA . LEU A 1 105 ? 5.046 -9.216 -11.585 1.00 80.50 105 LEU A CA 1
ATOM 819 C C . LEU A 1 105 ? 6.419 -9.717 -11.117 1.00 80.50 105 LEU A C 1
ATOM 821 O O . LEU A 1 105 ? 7.426 -9.201 -11.577 1.00 80.50 105 LEU A O 1
ATOM 825 N N . MET A 1 106 ? 6.490 -10.765 -10.293 1.00 81.25 106 MET A N 1
ATOM 826 C CA . MET A 1 106 ? 7.768 -11.299 -9.798 1.00 81.25 106 MET A CA 1
ATOM 827 C C . MET A 1 106 ? 8.698 -11.754 -10.927 1.00 81.25 106 MET A C 1
ATOM 829 O O . MET A 1 106 ? 9.901 -11.520 -10.856 1.00 81.25 106 MET A O 1
ATOM 833 N N . LYS A 1 107 ? 8.151 -12.353 -11.991 1.00 79.06 107 LYS A N 1
ATOM 834 C CA . LYS A 1 107 ? 8.914 -12.714 -13.195 1.00 79.06 107 LYS A CA 1
ATOM 835 C C . LYS A 1 107 ? 9.436 -11.482 -13.942 1.00 79.06 107 LYS A C 1
ATOM 837 O O . LYS A 1 107 ? 10.563 -11.486 -14.421 1.00 79.06 107 LYS A O 1
ATOM 842 N N . VAL A 1 108 ? 8.621 -10.434 -14.047 1.00 77.38 108 VAL A N 1
ATOM 843 C CA . VAL A 1 108 ? 8.997 -9.159 -14.674 1.00 77.38 108 VAL A CA 1
ATOM 844 C C . VAL A 1 108 ? 10.067 -8.423 -13.862 1.00 77.38 108 VAL A C 1
ATOM 846 O O . VAL A 1 108 ? 10.958 -7.807 -14.445 1.00 77.38 108 VAL A O 1
ATOM 849 N N . LEU A 1 109 ? 9.982 -8.476 -12.530 1.00 76.38 109 LEU A N 1
ATOM 850 C CA . LEU A 1 109 ? 10.947 -7.841 -11.634 1.00 76.38 109 LEU A CA 1
ATOM 851 C C . LEU A 1 109 ? 12.301 -8.568 -11.657 1.00 76.38 109 LEU A C 1
ATOM 853 O O . LEU A 1 109 ? 13.325 -7.894 -11.664 1.00 76.38 109 LEU A O 1
ATOM 857 N N . SER A 1 110 ? 12.313 -9.905 -11.721 1.00 74.19 110 SER A N 1
ATOM 858 C CA . SER A 1 110 ? 13.542 -10.709 -11.631 1.00 74.19 110 SER A CA 1
ATOM 859 C C . SER A 1 110 ? 14.368 -10.795 -12.918 1.00 74.19 110 SER A C 1
ATOM 861 O O . SER A 1 110 ? 15.561 -11.087 -12.856 1.00 74.19 110 SER A O 1
ATOM 863 N N . ASP A 1 111 ? 13.781 -10.542 -14.090 1.00 73.31 111 ASP A N 1
ATOM 864 C CA . ASP A 1 111 ? 14.497 -10.634 -15.366 1.00 73.31 111 ASP A CA 1
ATOM 865 C C . ASP A 1 111 ? 15.183 -9.308 -15.723 1.00 73.31 111 ASP A C 1
ATOM 867 O O . ASP A 1 111 ? 14.654 -8.510 -16.491 1.00 73.31 111 ASP A O 1
ATOM 871 N N . GLU A 1 112 ? 16.378 -9.041 -15.190 1.00 64.19 112 GLU A N 1
ATOM 872 C CA . GLU A 1 112 ? 17.185 -7.849 -15.532 1.00 64.19 112 GLU A CA 1
ATOM 873 C C . GLU A 1 112 ? 17.497 -7.716 -17.036 1.00 64.19 112 GLU A C 1
ATOM 875 O O . GLU A 1 112 ? 17.758 -6.613 -17.515 1.00 64.19 112 GLU A O 1
ATOM 880 N N . SER A 1 113 ? 17.416 -8.816 -17.792 1.00 63.88 113 SER A N 1
ATOM 881 C CA . SER A 1 113 ? 17.668 -8.869 -19.236 1.00 63.88 113 SER A CA 1
ATOM 882 C C . SER A 1 113 ? 16.406 -8.758 -20.095 1.00 63.88 113 SER A C 1
ATOM 884 O O . SER A 1 113 ? 16.487 -8.893 -21.320 1.00 63.88 113 SER A O 1
ATOM 886 N N . ALA A 1 114 ? 15.241 -8.544 -19.473 1.00 64.44 114 ALA A N 1
ATOM 887 C CA . ALA A 1 114 ? 13.960 -8.561 -20.160 1.00 64.44 114 ALA A CA 1
ATOM 888 C C . ALA A 1 114 ? 13.941 -7.553 -21.315 1.00 64.44 114 ALA A C 1
ATOM 890 O O . ALA A 1 114 ? 13.979 -6.336 -21.119 1.00 64.44 114 ALA A O 1
ATOM 891 N N . ASP A 1 115 ? 13.827 -8.082 -22.531 1.00 69.06 115 ASP A N 1
ATOM 892 C CA . ASP A 1 115 ? 13.582 -7.283 -23.721 1.00 69.06 115 ASP A CA 1
ATOM 893 C C . ASP A 1 115 ? 12.248 -6.533 -23.567 1.00 69.06 115 ASP A C 1
ATOM 895 O O . ASP A 1 115 ? 11.230 -7.110 -23.164 1.00 69.06 115 ASP A O 1
ATOM 899 N N . ARG A 1 116 ? 12.246 -5.244 -23.922 1.00 75.94 116 ARG A N 1
ATOM 900 C CA . ARG A 1 116 ? 11.067 -4.367 -23.937 1.00 75.94 116 ARG A CA 1
ATOM 901 C C . ARG A 1 116 ? 9.870 -5.036 -24.610 1.00 75.94 116 ARG A C 1
ATOM 903 O O . ARG A 1 116 ? 8.742 -4.880 -24.140 1.00 75.94 116 ARG A O 1
ATOM 910 N N . GLN A 1 117 ? 10.113 -5.778 -25.690 1.00 77.56 117 GLN A N 1
ATOM 911 C CA . GLN A 1 117 ? 9.063 -6.473 -26.433 1.00 77.56 117 GLN A CA 1
ATOM 912 C C . GLN A 1 117 ? 8.392 -7.565 -25.593 1.00 77.56 117 GLN A C 1
ATOM 914 O O . GLN A 1 117 ? 7.166 -7.629 -25.541 1.00 77.56 117 GLN A O 1
ATOM 919 N N . LYS A 1 118 ? 9.178 -8.368 -24.865 1.00 77.31 118 LYS A N 1
ATOM 920 C CA . LYS A 1 118 ? 8.651 -9.424 -23.986 1.00 77.31 118 LYS A CA 1
ATOM 921 C C . LYS A 1 118 ? 7.827 -8.841 -22.846 1.00 77.31 118 LYS A C 1
ATOM 923 O O . LYS A 1 118 ? 6.754 -9.353 -22.548 1.00 77.31 118 LYS A O 1
ATOM 928 N N . LEU A 1 119 ? 8.315 -7.765 -22.226 1.00 78.69 119 LEU A N 1
ATOM 929 C CA . LEU A 1 119 ? 7.592 -7.091 -21.149 1.00 78.69 119 LEU A CA 1
ATOM 930 C C . LEU A 1 119 ? 6.247 -6.543 -21.634 1.00 78.69 119 LEU A C 1
ATOM 932 O O . LEU A 1 119 ? 5.222 -6.749 -20.991 1.00 78.69 119 LEU A O 1
ATOM 936 N N . THR A 1 120 ? 6.254 -5.880 -22.787 1.00 80.94 120 THR A N 1
ATOM 937 C CA . THR A 1 120 ? 5.043 -5.316 -23.391 1.00 80.94 120 THR A CA 1
ATOM 938 C C . THR A 1 120 ? 4.039 -6.415 -23.724 1.00 80.94 120 THR A C 1
ATOM 940 O O . THR A 1 120 ? 2.869 -6.285 -23.386 1.00 80.94 120 THR A O 1
ATOM 943 N N . GLN A 1 121 ? 4.494 -7.534 -24.2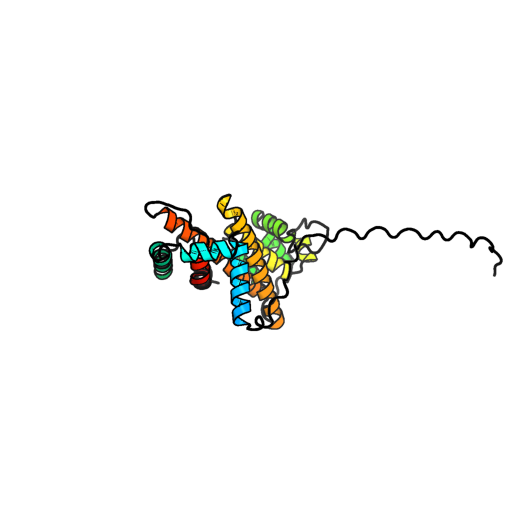94 1.00 82.06 121 GLN A N 1
ATOM 944 C CA . GLN A 1 121 ? 3.632 -8.674 -24.607 1.00 82.06 121 GLN A CA 1
ATOM 945 C C . GLN A 1 121 ? 2.965 -9.257 -23.352 1.00 82.06 121 GLN A C 1
ATOM 947 O O . GLN A 1 121 ? 1.751 -9.414 -23.330 1.00 82.06 121 GLN A O 1
ATOM 952 N N . ILE A 1 122 ? 3.739 -9.482 -22.283 1.00 78.06 122 ILE A N 1
ATOM 953 C CA . ILE A 1 122 ? 3.221 -9.989 -21.001 1.00 78.06 122 ILE A CA 1
ATOM 954 C C . ILE A 1 122 ? 2.134 -9.069 -20.422 1.00 78.06 122 ILE A C 1
ATOM 956 O O . ILE A 1 122 ? 1.176 -9.549 -19.821 1.00 78.06 122 ILE A O 1
ATOM 960 N N . ILE A 1 123 ? 2.288 -7.751 -20.572 1.00 80.75 123 ILE A N 1
ATOM 961 C CA . ILE A 1 123 ? 1.307 -6.774 -20.087 1.00 80.75 123 ILE A CA 1
ATOM 962 C C . ILE A 1 123 ? 0.036 -6.808 -20.941 1.00 80.75 123 ILE A C 1
ATOM 964 O O . ILE A 1 123 ? -1.065 -6.819 -20.394 1.00 80.75 123 ILE A O 1
ATOM 968 N N . LEU A 1 124 ? 0.188 -6.833 -22.268 1.00 83.56 124 LEU A N 1
ATOM 969 C CA . LEU A 1 124 ? -0.928 -6.786 -23.215 1.00 83.56 124 LEU A CA 1
ATOM 970 C C . LEU A 1 124 ? -1.811 -8.043 -23.179 1.00 83.56 124 LEU A C 1
ATOM 972 O O . LEU A 1 124 ? -2.978 -7.963 -23.559 1.00 83.56 124 LEU A O 1
ATOM 976 N N . ASP A 1 125 ? -1.291 -9.170 -22.685 1.00 84.38 125 ASP A N 1
ATOM 977 C CA . ASP A 1 125 ? -2.065 -10.400 -22.473 1.00 84.38 125 ASP A CA 1
ATOM 978 C C . ASP A 1 125 ? -3.178 -10.237 -21.411 1.00 84.38 125 ASP A C 1
ATOM 980 O O . ASP A 1 125 ? -4.138 -11.010 -21.400 1.00 84.38 125 ASP A O 1
ATOM 984 N N . ASP A 1 126 ? -3.088 -9.222 -20.539 1.00 82.38 126 ASP A N 1
ATOM 985 C CA . ASP A 1 126 ? -4.116 -8.873 -19.552 1.00 82.38 126 ASP A CA 1
ATOM 986 C C . ASP A 1 126 ? -4.631 -7.433 -19.783 1.00 82.38 126 ASP A C 1
ATOM 988 O O . ASP A 1 126 ? -4.011 -6.452 -19.350 1.00 82.38 126 ASP A O 1
ATOM 992 N N . PRO A 1 127 ? -5.798 -7.269 -20.440 1.00 85.31 127 PRO A N 1
ATOM 993 C CA . PRO A 1 127 ? -6.385 -5.954 -20.696 1.00 85.31 127 PRO A CA 1
ATOM 994 C C . PRO A 1 127 ? -6.722 -5.164 -19.426 1.00 85.31 127 PRO A C 1
ATOM 996 O O . PRO A 1 127 ? -6.623 -3.937 -19.423 1.00 85.31 127 PRO A O 1
ATOM 999 N N . ALA A 1 128 ? -7.106 -5.844 -18.339 1.00 85.62 128 ALA A N 1
ATOM 1000 C CA . ALA A 1 128 ? -7.441 -5.182 -17.081 1.00 85.62 128 ALA A CA 1
ATOM 1001 C C . ALA A 1 128 ? -6.182 -4.624 -16.409 1.00 85.62 128 ALA A C 1
ATOM 1003 O O . ALA A 1 128 ? -6.190 -3.498 -15.909 1.00 85.62 128 ALA A O 1
ATOM 1004 N N . LEU A 1 129 ? -5.085 -5.380 -16.441 1.00 84.31 129 LEU A N 1
ATOM 1005 C CA . LEU A 1 129 ? -3.792 -4.896 -15.975 1.00 84.31 129 LEU A CA 1
ATOM 1006 C C . LEU A 1 129 ? -3.252 -3.772 -16.869 1.00 84.31 129 LEU A C 1
ATOM 1008 O O . LEU A 1 129 ? -2.708 -2.801 -16.350 1.00 84.31 129 LEU A O 1
ATOM 1012 N N . THR A 1 130 ? -3.430 -3.871 -18.188 1.00 90.12 130 THR A N 1
ATOM 1013 C CA . THR A 1 130 ? -3.036 -2.818 -19.135 1.00 90.12 130 THR A CA 1
ATOM 1014 C C . THR A 1 130 ? -3.717 -1.489 -18.802 1.00 90.12 130 THR A C 1
ATOM 1016 O O . THR A 1 130 ? -3.034 -0.472 -18.672 1.00 90.12 130 THR A O 1
ATOM 1019 N N . ASP A 1 131 ? -5.036 -1.489 -18.586 1.00 90.44 131 ASP A N 1
ATOM 1020 C CA . ASP A 1 131 ? -5.775 -0.282 -18.191 1.00 90.44 131 ASP A CA 1
ATOM 1021 C C . ASP A 1 131 ? -5.280 0.270 -16.842 1.00 90.44 131 ASP A C 1
ATOM 1023 O O . ASP A 1 131 ? -4.991 1.461 -16.713 1.00 90.44 131 ASP A O 1
ATOM 1027 N N . GLN A 1 132 ? -5.067 -0.600 -15.849 1.00 88.94 132 GLN A N 1
ATOM 1028 C CA . GLN A 1 132 ? -4.518 -0.194 -14.550 1.00 88.94 132 GLN A CA 1
ATOM 1029 C C . GLN A 1 132 ? -3.115 0.418 -14.669 1.00 88.94 132 GLN A C 1
ATOM 1031 O O . GLN A 1 132 ? -2.825 1.425 -14.021 1.00 88.94 132 GLN A O 1
ATOM 1036 N N . ILE A 1 133 ? -2.246 -0.150 -15.506 1.00 91.88 133 ILE A N 1
ATOM 1037 C CA . ILE A 1 133 ? -0.902 0.373 -15.774 1.00 91.88 133 ILE A CA 1
ATOM 1038 C C . ILE A 1 133 ? -0.986 1.758 -16.399 1.00 91.88 133 ILE A C 1
ATOM 1040 O O . ILE A 1 133 ? -0.289 2.659 -15.939 1.00 91.88 133 ILE A O 1
ATOM 1044 N N . LEU A 1 134 ? -1.846 1.965 -17.399 1.00 93.44 134 LEU A N 1
ATOM 1045 C CA . LEU A 1 134 ? -2.011 3.275 -18.030 1.00 93.44 134 LEU A CA 1
ATOM 1046 C C . LEU A 1 134 ? -2.573 4.309 -17.047 1.00 93.44 134 LEU A C 1
ATOM 1048 O O . LEU A 1 134 ? -2.080 5.438 -17.003 1.00 93.44 134 LEU A O 1
ATOM 1052 N N . GLN A 1 135 ? -3.537 3.933 -16.203 1.00 92.44 135 GLN A N 1
ATOM 1053 C CA . GLN A 1 135 ? -4.054 4.810 -15.147 1.00 92.44 135 GLN A CA 1
ATOM 1054 C C . GLN A 1 135 ? -2.961 5.204 -14.143 1.00 92.44 135 GLN A C 1
ATOM 1056 O O . GLN A 1 135 ? -2.848 6.374 -13.769 1.00 92.44 135 GLN A O 1
ATOM 1061 N N . VAL A 1 136 ? -2.129 4.250 -13.716 1.00 92.69 136 VAL A N 1
ATOM 1062 C CA . VAL A 1 136 ? -1.031 4.508 -12.775 1.00 92.69 136 VAL A CA 1
ATOM 1063 C C . VAL A 1 136 ? 0.088 5.317 -13.432 1.00 92.69 136 VAL A C 1
ATOM 1065 O O . VAL A 1 136 ? 0.546 6.290 -12.833 1.00 92.69 136 VAL A O 1
ATOM 1068 N N . ALA A 1 137 ? 0.482 4.997 -14.665 1.00 93.69 137 ALA A N 1
ATOM 1069 C CA . ALA A 1 137 ? 1.496 5.728 -15.428 1.00 93.69 137 ALA A CA 1
ATOM 1070 C C . ALA A 1 137 ? 1.112 7.200 -15.642 1.00 93.69 137 ALA A C 1
ATOM 1072 O O . ALA A 1 137 ? 1.968 8.078 -15.584 1.00 93.69 137 ALA A O 1
ATOM 1073 N N . ASN A 1 138 ? -0.182 7.479 -15.828 1.00 93.88 138 ASN A N 1
ATOM 1074 C CA . ASN A 1 138 ? -0.711 8.837 -15.958 1.00 93.88 138 ASN A CA 1
ATOM 1075 C C . ASN A 1 138 ? -0.980 9.540 -14.619 1.00 93.88 138 ASN A C 1
ATOM 1077 O O . ASN A 1 138 ? -1.391 10.703 -14.610 1.00 93.88 138 ASN A O 1
ATOM 1081 N N . SER A 1 139 ? -0.770 8.870 -13.483 1.00 91.12 139 SER A N 1
ATOM 1082 C CA . SER A 1 139 ? -0.953 9.505 -12.180 1.00 91.12 139 SER A CA 1
ATOM 1083 C C . SER A 1 139 ? 0.064 10.638 -11.973 1.00 91.12 139 SER A C 1
ATOM 1085 O O . SER A 1 139 ? 1.176 10.562 -12.506 1.00 91.12 139 SER A O 1
ATOM 1087 N N . PRO A 1 140 ? -0.256 11.663 -11.153 1.00 86.62 140 PRO A N 1
ATOM 1088 C CA . PRO A 1 140 ? 0.644 12.796 -10.905 1.00 86.62 140 PRO A CA 1
ATOM 1089 C C . PRO A 1 140 ? 2.047 12.411 -10.423 1.00 86.62 140 PRO A C 1
ATOM 1091 O O . PRO A 1 140 ? 2.964 13.216 -10.508 1.00 86.62 140 PRO A O 1
ATOM 1094 N N . TYR A 1 141 ? 2.204 11.201 -9.883 1.00 85.69 141 TYR A N 1
ATOM 1095 C CA . TYR A 1 141 ? 3.482 10.692 -9.407 1.00 85.69 141 TYR A CA 1
ATOM 1096 C C . TYR A 1 141 ? 4.371 10.143 -10.535 1.00 85.69 141 TYR A C 1
ATOM 1098 O O . TYR A 1 141 ? 5.574 10.384 -10.529 1.00 85.69 141 TYR A O 1
ATOM 1106 N N . PHE A 1 142 ? 3.802 9.390 -11.483 1.00 87.06 142 PHE A N 1
ATOM 1107 C CA . PHE A 1 142 ? 4.574 8.721 -12.538 1.00 87.06 142 PHE A CA 1
ATOM 1108 C C . PHE A 1 142 ? 4.677 9.548 -13.820 1.00 87.06 142 PHE A C 1
ATOM 1110 O O . PHE A 1 142 ? 5.654 9.412 -14.554 1.00 87.06 142 PHE A O 1
ATOM 1117 N N . ARG A 1 143 ? 3.696 10.409 -14.099 1.00 86.81 143 ARG A N 1
ATOM 1118 C CA . ARG A 1 143 ? 3.663 11.176 -15.342 1.00 86.81 143 ARG A CA 1
ATOM 1119 C C . ARG A 1 143 ? 4.720 12.283 -15.318 1.00 86.81 143 ARG A C 1
ATOM 1121 O O . ARG A 1 143 ? 4.619 13.227 -14.541 1.00 86.81 143 ARG A O 1
ATOM 1128 N N . THR A 1 144 ? 5.717 12.174 -16.193 1.00 77.50 144 THR A N 1
ATOM 1129 C CA . THR A 1 144 ? 6.861 13.101 -16.272 1.00 77.50 144 THR A CA 1
ATOM 1130 C C . THR A 1 144 ? 6.665 14.268 -17.245 1.00 77.50 144 THR A C 1
ATOM 1132 O O . THR A 1 144 ? 7.480 15.186 -17.244 1.00 77.50 144 THR A O 1
ATOM 1135 N N . GLY A 1 145 ? 5.608 14.258 -18.064 1.00 81.88 145 GLY A N 1
ATOM 1136 C CA . GLY A 1 145 ? 5.319 15.307 -19.047 1.00 81.88 145 GLY A CA 1
ATOM 1137 C C . GLY A 1 145 ? 3.840 15.687 -19.118 1.00 81.88 145 GLY A C 1
ATOM 1138 O O . GLY A 1 145 ? 2.998 15.110 -18.428 1.00 81.88 145 GLY A O 1
ATOM 1139 N N . ASP A 1 146 ? 3.524 16.653 -19.979 1.00 82.31 146 ASP A N 1
ATOM 1140 C CA . ASP A 1 146 ? 2.161 17.185 -20.122 1.00 82.31 146 ASP A CA 1
ATOM 1141 C C . ASP A 1 146 ? 1.245 16.287 -20.967 1.00 82.31 146 ASP A C 1
ATOM 1143 O O . ASP A 1 146 ? 0.019 16.363 -20.866 1.00 82.31 146 ASP A O 1
ATOM 1147 N N . HIS A 1 147 ? 1.832 15.410 -21.784 1.00 86.69 147 HIS A N 1
ATOM 1148 C CA . HIS A 1 147 ? 1.089 14.497 -22.645 1.00 86.69 147 HIS A CA 1
ATOM 1149 C C . HIS A 1 147 ? 0.630 13.248 -21.892 1.00 86.69 147 HIS A C 1
ATOM 1151 O O . HIS A 1 147 ? 1.369 12.659 -21.099 1.00 86.69 147 HIS A O 1
ATOM 1157 N N . THR A 1 148 ? -0.600 12.827 -22.175 1.00 91.19 148 THR A N 1
ATOM 1158 C CA . THR A 1 148 ? -1.149 11.558 -21.704 1.00 91.19 148 THR A CA 1
ATOM 1159 C C . THR A 1 148 ? -0.431 10.384 -22.360 1.00 91.19 148 THR A C 1
ATOM 1161 O O . THR A 1 148 ? -0.128 10.396 -23.553 1.00 91.19 148 THR A O 1
ATOM 1164 N N . ILE A 1 149 ? -0.140 9.367 -21.556 1.00 93.19 149 ILE A N 1
ATOM 1165 C CA . ILE A 1 149 ? 0.400 8.090 -22.012 1.00 93.19 149 ILE A CA 1
ATOM 1166 C C . ILE A 1 149 ? -0.783 7.219 -22.439 1.00 93.19 149 ILE A C 1
ATOM 1168 O O . ILE A 1 149 ? -1.631 6.891 -21.611 1.00 93.19 149 ILE A O 1
ATOM 1172 N N . GLU A 1 150 ? -0.842 6.854 -23.715 1.00 92.69 150 GLU A N 1
ATOM 1173 C CA . GLU A 1 150 ? -1.981 6.157 -24.332 1.00 92.69 150 GLU A CA 1
ATOM 1174 C C . GLU A 1 150 ? -1.691 4.678 -24.629 1.00 92.69 150 GLU A C 1
ATOM 1176 O O . GLU A 1 150 ? -2.611 3.911 -24.900 1.00 92.69 150 GLU A O 1
ATOM 1181 N N . SER A 1 151 ? -0.425 4.250 -24.563 1.00 91.38 151 SER A N 1
ATOM 1182 C CA . SER A 1 151 ? -0.031 2.857 -24.802 1.00 91.38 151 SER A CA 1
ATOM 1183 C C . SER A 1 151 ? 1.078 2.379 -23.868 1.00 91.38 151 SER A C 1
ATOM 1185 O O . SER A 1 151 ? 1.859 3.170 -23.333 1.00 91.38 151 SER A O 1
ATOM 1187 N N . VAL A 1 152 ? 1.165 1.058 -23.686 1.00 88.38 152 VAL A N 1
ATOM 1188 C CA . VAL A 1 152 ? 2.221 0.417 -22.886 1.00 88.38 152 VAL A CA 1
ATOM 1189 C C . VAL A 1 152 ? 3.591 0.686 -23.502 1.00 88.38 152 VAL A C 1
ATOM 1191 O O . VAL A 1 152 ? 4.520 1.047 -22.787 1.00 88.38 152 VAL A O 1
ATOM 1194 N N . ASP A 1 153 ? 3.716 0.615 -24.828 1.00 88.81 153 ASP A N 1
ATOM 1195 C CA . ASP A 1 153 ? 4.955 0.965 -25.523 1.00 88.81 153 ASP A CA 1
ATOM 1196 C C . ASP A 1 153 ? 5.398 2.399 -25.240 1.00 88.81 153 ASP A C 1
ATOM 1198 O O . ASP A 1 153 ? 6.579 2.636 -24.977 1.00 88.81 153 ASP A O 1
ATOM 1202 N N . GLN A 1 154 ? 4.466 3.354 -25.267 1.00 90.12 154 GLN A N 1
ATOM 1203 C CA . GLN A 1 154 ? 4.755 4.740 -24.915 1.00 90.12 154 GLN A CA 1
ATOM 1204 C C . GLN A 1 154 ? 5.159 4.858 -23.441 1.00 90.12 154 GLN A C 1
ATOM 1206 O O . GLN A 1 154 ? 6.125 5.555 -23.137 1.00 90.12 154 GLN A O 1
ATOM 1211 N N . ALA A 1 155 ? 4.483 4.142 -22.535 1.00 90.00 155 ALA A N 1
ATOM 1212 C CA . ALA A 1 155 ? 4.832 4.110 -21.116 1.00 90.00 155 ALA A CA 1
ATOM 1213 C C . ALA A 1 155 ? 6.270 3.615 -20.904 1.00 90.00 155 ALA A C 1
ATOM 1215 O O . ALA A 1 155 ? 7.045 4.258 -20.200 1.00 90.00 155 ALA A O 1
ATOM 1216 N N . VAL A 1 156 ? 6.658 2.518 -21.563 1.00 88.56 156 VAL A N 1
ATOM 1217 C CA . VAL A 1 156 ? 8.021 1.973 -21.485 1.00 88.56 156 VAL A CA 1
ATOM 1218 C C . VAL A 1 156 ? 9.044 2.946 -22.072 1.00 88.56 156 VAL A C 1
ATOM 1220 O O . VAL A 1 156 ? 10.135 3.084 -21.525 1.00 88.56 156 VAL A O 1
ATOM 1223 N N . PHE A 1 157 ? 8.711 3.642 -23.161 1.00 87.88 157 PHE A N 1
ATOM 1224 C CA . PHE A 1 157 ? 9.604 4.636 -23.759 1.00 87.88 157 PHE A CA 1
ATOM 1225 C C . PHE A 1 157 ? 9.842 5.840 -22.838 1.00 87.88 157 PHE A C 1
ATOM 1227 O O . PHE A 1 157 ? 10.981 6.266 -22.675 1.00 87.88 157 PHE A O 1
ATOM 1234 N N . VAL A 1 158 ? 8.782 6.371 -22.224 1.00 89.62 158 VAL A N 1
ATOM 1235 C CA . VAL A 1 158 ? 8.848 7.569 -21.370 1.00 89.62 158 VAL A CA 1
ATOM 1236 C C . VAL A 1 158 ? 9.449 7.261 -19.994 1.00 89.62 158 VAL A C 1
ATOM 1238 O O . VAL A 1 158 ? 10.231 8.054 -19.475 1.00 89.62 158 VAL A O 1
ATOM 1241 N N . LEU A 1 159 ? 9.088 6.124 -19.393 1.00 88.81 159 LEU A N 1
ATOM 1242 C CA . LEU A 1 159 ? 9.477 5.762 -18.023 1.00 88.81 159 LEU A CA 1
ATOM 1243 C C . LEU A 1 159 ? 10.748 4.901 -17.960 1.00 88.81 159 LEU A C 1
ATOM 1245 O O . LEU A 1 159 ? 11.358 4.772 -16.896 1.00 88.81 159 LEU A O 1
ATOM 1249 N N . GLY A 1 160 ? 11.135 4.283 -19.076 1.00 88.31 160 GLY A N 1
ATOM 1250 C CA . GLY A 1 160 ? 12.167 3.250 -19.117 1.00 88.31 160 GLY A CA 1
ATOM 1251 C C . GLY A 1 160 ? 11.727 1.936 -18.459 1.00 88.31 160 GLY A C 1
ATOM 1252 O O . GLY A 1 160 ? 10.658 1.838 -17.853 1.00 88.31 160 GLY A O 1
ATOM 1253 N N . ILE A 1 161 ? 12.583 0.911 -18.551 1.00 85.00 161 ILE A N 1
ATOM 1254 C CA . ILE A 1 161 ? 12.310 -0.443 -18.027 1.00 85.00 161 ILE A CA 1
ATOM 1255 C C . ILE A 1 161 ? 12.125 -0.448 -16.502 1.00 85.00 161 ILE A C 1
ATOM 1257 O O . ILE A 1 161 ? 11.203 -1.075 -15.986 1.00 85.00 161 ILE A O 1
ATOM 1261 N N . THR A 1 162 ? 12.954 0.286 -15.763 1.00 86.62 162 THR A N 1
ATOM 1262 C CA . THR A 1 162 ? 12.815 0.386 -14.304 1.00 86.62 162 THR A CA 1
ATOM 1263 C C . THR A 1 162 ? 11.533 1.122 -13.909 1.00 86.62 162 THR A C 1
ATOM 1265 O O . THR A 1 162 ? 10.809 0.682 -13.021 1.00 86.62 162 THR A O 1
ATOM 1268 N N . GLY A 1 163 ? 11.200 2.221 -14.596 1.00 89.81 163 GLY A N 1
ATOM 1269 C CA . GLY A 1 163 ? 9.995 2.990 -14.295 1.00 89.81 163 GLY A CA 1
ATOM 1270 C C . GLY A 1 163 ? 8.713 2.201 -14.562 1.00 89.81 163 GLY A C 1
ATOM 1271 O O . GLY A 1 163 ? 7.809 2.213 -13.727 1.00 89.81 163 GLY A O 1
ATOM 1272 N N . ILE A 1 164 ? 8.648 1.450 -15.669 1.00 89.44 164 ILE A N 1
ATOM 1273 C CA . ILE A 1 164 ? 7.485 0.597 -15.942 1.00 89.44 164 ILE A CA 1
ATOM 1274 C C . ILE A 1 164 ? 7.356 -0.532 -14.909 1.00 89.44 164 ILE A C 1
ATOM 1276 O O . ILE A 1 164 ? 6.242 -0.813 -14.484 1.00 89.44 164 ILE A O 1
ATOM 1280 N N . ARG A 1 165 ? 8.454 -1.122 -14.411 1.00 89.44 165 ARG A N 1
ATOM 1281 C CA . ARG A 1 165 ? 8.398 -2.114 -13.317 1.00 89.44 165 ARG A CA 1
ATOM 1282 C C . ARG A 1 165 ? 7.746 -1.545 -12.060 1.00 89.44 165 ARG A C 1
ATOM 1284 O O . ARG A 1 165 ? 6.885 -2.198 -11.475 1.00 89.44 165 ARG A O 1
ATOM 1291 N N . HIS A 1 166 ? 8.091 -0.312 -11.689 1.00 92.31 166 HIS A N 1
ATOM 1292 C CA . HIS A 1 166 ? 7.455 0.381 -10.566 1.00 92.31 166 HIS A CA 1
ATOM 1293 C C . HIS A 1 166 ? 5.966 0.647 -10.817 1.00 92.31 166 HIS A C 1
ATOM 1295 O O . HIS A 1 166 ? 5.148 0.458 -9.916 1.00 92.31 166 HIS A O 1
ATOM 1301 N N . VAL A 1 167 ? 5.594 1.039 -12.041 1.00 92.69 167 VAL A N 1
ATOM 1302 C CA . VAL A 1 167 ? 4.185 1.219 -12.423 1.00 92.69 167 VAL A CA 1
ATOM 1303 C C . VAL A 1 167 ? 3.416 -0.094 -12.334 1.00 92.69 167 VAL A C 1
ATOM 1305 O O . VAL A 1 167 ? 2.322 -0.094 -11.781 1.00 92.69 167 VAL A O 1
ATOM 1308 N N . ILE A 1 168 ? 3.969 -1.207 -12.823 1.00 90.75 168 ILE A N 1
ATOM 1309 C CA . ILE A 1 168 ? 3.317 -2.522 -12.741 1.00 90.75 168 ILE A CA 1
ATOM 1310 C C . ILE A 1 168 ? 3.149 -2.922 -11.272 1.00 90.75 168 ILE A C 1
ATOM 1312 O O . ILE A 1 168 ? 2.050 -3.301 -10.877 1.00 90.75 168 ILE A O 1
ATOM 1316 N N . ALA A 1 169 ? 4.187 -2.780 -10.439 1.00 91.44 169 ALA A N 1
ATOM 1317 C CA . ALA A 1 169 ? 4.094 -3.070 -9.007 1.00 91.44 169 ALA A CA 1
ATOM 1318 C C . ALA A 1 169 ? 2.984 -2.246 -8.331 1.00 91.44 169 ALA A C 1
ATOM 1320 O O . ALA A 1 169 ? 2.124 -2.788 -7.632 1.00 91.44 169 ALA A O 1
ATOM 1321 N N . ALA A 1 170 ? 2.943 -0.941 -8.605 1.00 93.44 170 ALA A N 1
ATOM 1322 C CA . ALA A 1 170 ? 1.902 -0.056 -8.105 1.00 93.44 170 ALA A CA 1
ATOM 1323 C C . ALA A 1 170 ? 0.504 -0.435 -8.638 1.00 93.44 170 ALA A C 1
ATOM 1325 O O . ALA A 1 170 ? -0.446 -0.481 -7.858 1.00 93.44 170 ALA A O 1
ATOM 1326 N N . ALA A 1 171 ? 0.366 -0.751 -9.927 1.00 91.88 171 ALA A N 1
ATOM 1327 C CA . ALA A 1 171 ? -0.892 -1.165 -10.547 1.00 91.88 171 ALA A CA 1
ATOM 1328 C C . ALA A 1 171 ? -1.433 -2.462 -9.933 1.00 91.88 171 ALA A C 1
ATOM 1330 O O . ALA A 1 171 ? -2.605 -2.519 -9.577 1.00 91.88 171 ALA A O 1
ATOM 1331 N N . VAL A 1 172 ? -0.570 -3.456 -9.706 1.00 89.62 172 VAL A N 1
ATOM 1332 C CA . VAL A 1 172 ? -0.940 -4.734 -9.080 1.00 89.62 172 VAL A CA 1
ATOM 1333 C C . VAL A 1 172 ? -1.393 -4.546 -7.627 1.00 89.62 172 VAL A C 1
ATOM 1335 O O . VAL A 1 172 ? -2.360 -5.174 -7.196 1.00 89.62 172 VAL A O 1
ATOM 1338 N N . MET A 1 173 ? -0.734 -3.670 -6.862 1.00 90.75 17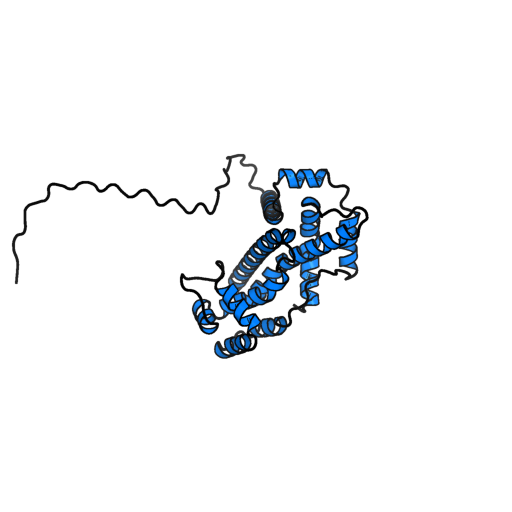3 MET A N 1
ATOM 1339 C CA . MET A 1 173 ? -1.052 -3.470 -5.440 1.00 90.75 173 MET A CA 1
ATOM 1340 C C . MET A 1 173 ? -2.216 -2.498 -5.199 1.00 90.75 173 MET A C 1
ATOM 1342 O O . MET A 1 173 ? -2.915 -2.607 -4.186 1.00 90.75 173 MET A O 1
ATOM 1346 N N . ARG A 1 174 ? -2.473 -1.557 -6.118 1.00 92.00 174 ARG A N 1
ATOM 1347 C CA . ARG A 1 174 ? -3.488 -0.504 -5.948 1.00 92.00 174 ARG A CA 1
ATOM 1348 C C . ARG A 1 174 ? -4.902 -1.032 -5.652 1.00 92.00 174 ARG A C 1
ATOM 1350 O O . ARG A 1 174 ? -5.512 -0.508 -4.714 1.00 92.00 174 ARG A O 1
ATOM 1357 N N . PRO A 1 175 ? -5.440 -2.050 -6.355 1.00 91.06 175 PRO A N 1
ATOM 1358 C CA . PRO A 1 175 ? -6.777 -2.587 -6.084 1.00 91.06 175 PRO A CA 1
ATOM 1359 C C . PRO A 1 175 ? -6.953 -3.100 -4.651 1.00 91.06 175 PRO A C 1
ATOM 1361 O O . PRO A 1 175 ? -8.033 -3.015 -4.073 1.00 91.06 175 PRO A O 1
ATOM 1364 N N . MET A 1 176 ? -5.878 -3.591 -4.043 1.00 91.38 176 MET A N 1
ATOM 1365 C CA . MET A 1 176 ? -5.882 -4.201 -2.710 1.00 91.38 176 MET A CA 1
ATOM 1366 C C . MET A 1 176 ? -6.076 -3.147 -1.609 1.00 91.38 176 MET A C 1
ATOM 1368 O O . MET A 1 176 ? -6.654 -3.413 -0.548 1.00 91.38 176 MET A O 1
ATOM 1372 N N . MET A 1 177 ? -5.649 -1.920 -1.913 1.00 92.12 177 MET A N 1
ATOM 1373 C CA . MET A 1 177 ? -5.751 -0.733 -1.070 1.00 92.12 177 MET A CA 1
ATOM 1374 C C . MET A 1 177 ? -6.953 0.150 -1.430 1.00 92.12 177 MET A C 1
ATOM 1376 O O . MET A 1 177 ? -7.147 1.193 -0.809 1.00 92.12 177 MET A O 1
ATOM 1380 N N . ALA A 1 178 ? -7.769 -0.240 -2.415 1.00 93.00 178 ALA A N 1
ATOM 1381 C CA . ALA A 1 178 ? -8.970 0.500 -2.781 1.00 93.00 178 ALA A CA 1
ATOM 1382 C C . ALA A 1 178 ? -9.969 0.523 -1.615 1.00 93.00 178 ALA A C 1
ATOM 1384 O O . ALA A 1 178 ? -10.159 -0.480 -0.923 1.00 93.00 178 ALA A O 1
ATOM 1385 N N . ALA A 1 179 ? -10.608 1.670 -1.393 1.00 95.00 179 ALA A N 1
ATOM 1386 C CA . ALA A 1 179 ? -11.585 1.830 -0.325 1.00 95.00 179 ALA A CA 1
ATOM 1387 C C . ALA A 1 179 ? -12.833 0.974 -0.571 1.00 95.00 179 ALA A C 1
ATOM 1389 O O . ALA A 1 179 ? -13.349 0.936 -1.686 1.00 95.00 179 ALA A O 1
ATOM 1390 N N . ARG A 1 180 ? -13.365 0.339 0.480 1.00 94.06 180 ARG A N 1
ATOM 1391 C CA . ARG A 1 180 ? -14.604 -0.454 0.397 1.00 94.06 180 ARG A CA 1
ATOM 1392 C C . ARG A 1 180 ? -15.867 0.371 0.632 1.00 94.06 180 ARG A C 1
ATOM 1394 O O . ARG A 1 180 ? -16.968 -0.110 0.393 1.00 94.06 180 ARG A O 1
ATOM 1401 N N . ASN A 1 181 ? -15.729 1.583 1.167 1.00 92.81 181 ASN A N 1
ATOM 1402 C CA . ASN A 1 181 ? -16.829 2.504 1.452 1.00 92.81 181 ASN A CA 1
ATOM 1403 C C . ASN A 1 181 ? -16.315 3.947 1.609 1.00 92.81 181 ASN A C 1
ATOM 1405 O O . ASN A 1 181 ? -15.112 4.186 1.724 1.00 92.81 181 ASN A O 1
ATOM 1409 N N . SER A 1 182 ? -17.238 4.912 1.662 1.00 93.00 182 SER A N 1
ATOM 1410 C CA . SER A 1 182 ? -16.925 6.342 1.801 1.00 93.00 182 SER A CA 1
ATOM 1411 C C . SER A 1 182 ? -16.162 6.684 3.085 1.00 93.00 182 SER A C 1
ATOM 1413 O O . SER A 1 182 ? -15.294 7.551 3.056 1.00 93.00 182 SER A O 1
ATOM 1415 N N . ARG A 1 183 ? -16.413 5.972 4.194 1.00 90.00 183 ARG A N 1
ATOM 1416 C CA . ARG A 1 183 ? -15.702 6.175 5.474 1.00 90.00 183 ARG A CA 1
ATOM 1417 C C . ARG A 1 183 ? -14.239 5.729 5.416 1.00 90.00 183 ARG A C 1
ATOM 1419 O O . ARG A 1 183 ? -13.422 6.172 6.212 1.00 90.00 183 ARG A O 1
ATOM 1426 N N . GLU A 1 184 ? -13.892 4.818 4.512 1.00 94.06 184 GLU A N 1
ATOM 1427 C CA . GLU A 1 184 ? -12.516 4.374 4.263 1.00 94.06 184 GLU A CA 1
ATOM 1428 C C . GLU A 1 184 ? -11.800 5.207 3.194 1.00 94.06 184 GLU A C 1
ATOM 1430 O O . GLU A 1 184 ? -10.572 5.211 3.175 1.00 94.06 184 GLU A O 1
ATOM 1435 N N . ALA A 1 185 ? -12.531 5.934 2.345 1.00 95.69 185 ALA A N 1
ATOM 1436 C CA . ALA A 1 185 ? -11.989 6.598 1.158 1.00 95.69 185 ALA A CA 1
ATOM 1437 C C . ALA A 1 185 ? -10.769 7.484 1.446 1.00 95.69 185 ALA A C 1
ATOM 1439 O O . ALA A 1 185 ? -9.726 7.314 0.812 1.00 95.69 185 ALA A O 1
ATOM 1440 N N . LEU A 1 186 ? -10.872 8.377 2.435 1.00 95.88 186 LEU A N 1
ATOM 1441 C CA . LEU A 1 186 ? -9.785 9.296 2.775 1.00 95.88 186 LEU A CA 1
ATOM 1442 C C . LEU A 1 186 ? -8.564 8.561 3.343 1.00 95.88 186 LEU A C 1
ATOM 1444 O O . LEU A 1 186 ? -7.438 8.814 2.917 1.00 95.88 186 LEU A O 1
ATOM 1448 N N . PHE A 1 187 ? -8.784 7.607 4.253 1.00 96.38 187 PHE A N 1
ATOM 1449 C CA . PHE A 1 187 ? -7.707 6.793 4.818 1.00 96.38 187 PHE A CA 1
ATOM 1450 C C . PHE A 1 187 ? -6.999 5.978 3.731 1.00 96.38 187 PHE A C 1
ATOM 1452 O O . PHE A 1 187 ? -5.777 5.969 3.680 1.00 96.38 187 PHE A O 1
ATOM 1459 N N . ALA A 1 188 ? -7.748 5.338 2.830 1.00 96.75 188 ALA A N 1
ATOM 1460 C CA . ALA A 1 188 ? -7.196 4.566 1.719 1.00 96.75 188 ALA A CA 1
ATOM 1461 C C . ALA A 1 188 ? -6.367 5.429 0.760 1.00 96.75 188 ALA A C 1
ATOM 1463 O O . ALA A 1 188 ? -5.273 5.034 0.360 1.00 96.75 188 ALA A O 1
ATOM 1464 N N . GLN A 1 189 ? -6.849 6.631 0.433 1.00 95.62 189 GLN A N 1
ATOM 1465 C CA . GLN A 1 189 ? -6.116 7.583 -0.400 1.00 95.62 189 GLN A CA 1
ATOM 1466 C C . GLN A 1 189 ? -4.801 8.024 0.260 1.00 95.62 189 GLN A C 1
ATOM 1468 O O . GLN A 1 189 ? -3.757 8.038 -0.394 1.00 95.62 189 GLN A O 1
ATOM 1473 N N . ARG A 1 190 ? -4.839 8.371 1.552 1.00 96.81 190 ARG A N 1
ATOM 1474 C CA . ARG A 1 190 ? -3.656 8.806 2.307 1.00 96.81 190 ARG A CA 1
ATOM 1475 C C . ARG A 1 190 ? -2.675 7.656 2.546 1.00 96.81 190 ARG A C 1
ATOM 1477 O O . ARG A 1 190 ? -1.478 7.836 2.344 1.00 96.81 190 ARG A O 1
ATOM 1484 N N . ALA A 1 191 ? -3.170 6.460 2.865 1.00 96.62 191 ALA A N 1
ATOM 1485 C CA . ALA A 1 191 ? -2.361 5.249 2.973 1.00 96.62 191 ALA A CA 1
ATOM 1486 C C . ALA A 1 191 ? -1.669 4.926 1.643 1.00 96.62 191 ALA A C 1
ATOM 1488 O O . ALA A 1 191 ? -0.479 4.637 1.636 1.00 96.62 191 ALA A O 1
ATOM 1489 N N . TRP A 1 192 ? -2.371 5.039 0.510 1.00 95.94 192 TRP A N 1
ATOM 1490 C CA . TRP A 1 192 ? -1.759 4.874 -0.810 1.00 95.94 192 TRP A CA 1
ATOM 1491 C C . TRP A 1 192 ? -0.609 5.857 -1.049 1.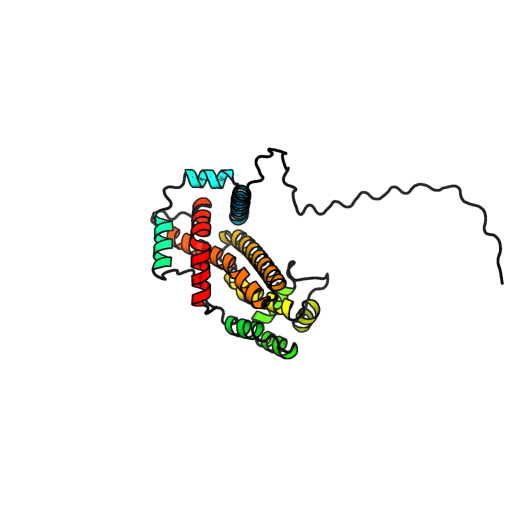00 95.94 192 TRP A C 1
ATOM 1493 O O . TRP A 1 192 ? 0.476 5.449 -1.461 1.00 95.94 192 TRP A O 1
ATOM 1503 N N . LEU A 1 193 ? -0.831 7.147 -0.780 1.00 95.12 193 LEU A N 1
ATOM 1504 C CA . LEU A 1 193 ? 0.204 8.163 -0.967 1.00 95.12 193 LEU A CA 1
ATOM 1505 C C . LEU A 1 193 ? 1.411 7.911 -0.049 1.00 95.12 193 LEU A C 1
ATOM 1507 O O . LEU A 1 193 ? 2.555 8.034 -0.489 1.00 95.12 193 LEU A O 1
ATOM 1511 N N . TRP A 1 194 ? 1.161 7.504 1.198 1.00 95.38 194 TRP A N 1
ATOM 1512 C CA . TRP A 1 194 ? 2.205 7.071 2.124 1.00 95.38 194 TRP A CA 1
ATOM 1513 C C . TRP A 1 194 ? 3.000 5.886 1.563 1.00 95.38 194 TRP A C 1
ATOM 1515 O O . TRP A 1 194 ? 4.221 5.959 1.485 1.00 95.38 194 TRP A O 1
ATOM 1525 N N . GLY A 1 195 ? 2.318 4.846 1.075 1.00 95.94 195 GLY A N 1
ATOM 1526 C CA . GLY A 1 195 ? 2.949 3.662 0.487 1.00 95.94 195 GLY A CA 1
ATOM 1527 C C . GLY A 1 195 ? 3.835 3.982 -0.710 1.00 95.94 195 GLY A C 1
ATOM 1528 O O . GLY A 1 195 ? 4.973 3.532 -0.765 1.00 95.94 195 GLY A O 1
ATOM 1529 N N . ILE A 1 196 ? 3.361 4.816 -1.637 1.00 94.94 196 ILE A N 1
ATOM 1530 C CA . ILE A 1 196 ? 4.168 5.256 -2.787 1.00 94.94 196 ILE A CA 1
ATOM 1531 C C . ILE A 1 196 ? 5.384 6.078 -2.342 1.00 94.94 196 ILE A C 1
ATOM 1533 O O . ILE A 1 196 ? 6.463 5.959 -2.923 1.00 94.94 196 ILE A O 1
ATOM 1537 N N . THR A 1 197 ? 5.246 6.880 -1.285 1.00 94.62 197 THR A N 1
ATOM 1538 C CA . THR A 1 197 ? 6.375 7.632 -0.716 1.00 94.62 197 THR A CA 1
ATOM 1539 C C . THR A 1 197 ? 7.409 6.689 -0.091 1.00 94.62 197 THR A C 1
ATOM 1541 O O . THR A 1 197 ? 8.606 6.855 -0.326 1.00 94.62 197 THR A O 1
ATOM 1544 N N . CYS A 1 198 ? 6.967 5.658 0.636 1.00 95.62 198 CYS A N 1
ATOM 1545 C CA . CYS A 1 198 ? 7.838 4.608 1.168 1.00 95.62 198 CYS A CA 1
ATOM 1546 C C . CYS A 1 198 ? 8.554 3.839 0.050 1.00 95.62 198 CYS A C 1
ATOM 1548 O O . CYS A 1 198 ? 9.772 3.695 0.109 1.00 95.62 198 CYS A O 1
ATOM 1550 N N . ALA A 1 199 ? 7.826 3.425 -0.990 1.00 95.88 199 ALA A N 1
ATOM 1551 C CA . ALA A 1 199 ? 8.365 2.757 -2.176 1.00 95.88 199 ALA A CA 1
ATOM 1552 C C . ALA A 1 199 ? 9.432 3.594 -2.893 1.00 95.88 199 ALA A C 1
ATOM 1554 O O . ALA A 1 199 ? 10.457 3.079 -3.335 1.00 95.88 199 ALA A O 1
ATOM 1555 N N . ARG A 1 200 ? 9.248 4.917 -2.949 1.00 93.81 200 ARG A N 1
ATOM 1556 C CA . ARG A 1 200 ? 10.267 5.820 -3.492 1.00 93.81 200 ARG A CA 1
ATOM 1557 C C . ARG A 1 200 ? 11.502 5.910 -2.603 1.00 93.81 200 ARG A C 1
ATOM 1559 O O . ARG A 1 200 ? 12.620 5.979 -3.109 1.00 93.81 200 ARG A O 1
ATOM 1566 N N . GLY A 1 201 ? 11.302 5.943 -1.287 1.00 95.81 201 GLY A N 1
ATOM 1567 C CA . GLY A 1 201 ? 12.393 5.946 -0.318 1.00 95.81 201 GLY A CA 1
ATOM 1568 C C . GLY A 1 201 ? 13.241 4.680 -0.425 1.00 95.81 201 GLY A C 1
ATOM 1569 O O . GLY A 1 201 ? 14.466 4.768 -0.487 1.00 95.81 201 GLY A O 1
ATOM 1570 N N . THR A 1 202 ? 12.602 3.512 -0.526 1.00 95.25 202 THR A N 1
ATOM 1571 C CA . THR A 1 202 ? 13.303 2.233 -0.699 1.00 95.25 202 THR A CA 1
ATOM 1572 C C . THR A 1 202 ? 14.004 2.140 -2.049 1.00 95.25 202 THR A C 1
ATOM 1574 O O . THR A 1 202 ? 15.150 1.708 -2.089 1.00 95.25 202 THR A O 1
ATOM 1577 N N . GLU A 1 203 ? 13.394 2.624 -3.134 1.00 93.62 203 GLU A N 1
ATOM 1578 C CA . GLU A 1 203 ? 14.054 2.732 -4.443 1.00 93.62 203 GLU A CA 1
ATOM 1579 C C . GLU A 1 203 ? 15.308 3.620 -4.380 1.00 93.62 203 GLU A C 1
ATOM 1581 O O . GLU A 1 203 ? 16.347 3.288 -4.950 1.00 93.62 203 GLU A O 1
ATOM 1586 N N . PHE A 1 204 ? 15.241 4.757 -3.683 1.00 94.69 204 PHE A N 1
ATOM 1587 C CA . PHE A 1 204 ? 16.395 5.641 -3.527 1.00 94.69 204 PHE A CA 1
ATOM 1588 C C . PHE A 1 204 ? 17.524 4.961 -2.742 1.00 94.69 204 PHE A C 1
ATOM 1590 O O . PHE A 1 204 ? 18.684 5.027 -3.148 1.00 94.69 204 PHE A O 1
ATOM 1597 N N . ILE A 1 205 ? 17.184 4.247 -1.666 1.00 95.50 205 ILE A N 1
ATOM 1598 C CA . ILE A 1 205 ? 18.142 3.446 -0.893 1.00 95.50 205 ILE A CA 1
ATOM 1599 C C . ILE A 1 205 ? 18.754 2.339 -1.762 1.00 95.50 205 ILE A C 1
ATOM 1601 O O . ILE A 1 205 ? 19.969 2.155 -1.724 1.00 95.50 205 ILE A O 1
ATOM 1605 N N . ALA A 1 206 ? 17.949 1.657 -2.580 1.00 93.81 206 ALA A N 1
ATOM 1606 C CA . ALA A 1 206 ? 18.408 0.624 -3.506 1.00 93.81 206 ALA A CA 1
ATOM 1607 C C . ALA A 1 206 ? 19.475 1.160 -4.468 1.00 93.81 206 ALA A C 1
ATOM 1609 O O . ALA A 1 206 ? 20.536 0.561 -4.616 1.00 93.81 206 ALA A O 1
ATOM 1610 N N . LYS A 1 207 ? 19.239 2.345 -5.053 1.00 92.50 207 LYS A N 1
ATOM 1611 C CA . LYS A 1 207 ? 20.205 3.013 -5.943 1.00 92.50 207 LYS A CA 1
ATOM 1612 C C . LYS A 1 207 ? 21.510 3.342 -5.233 1.00 92.50 207 LYS A C 1
ATOM 1614 O O . LYS A 1 207 ? 22.576 3.117 -5.794 1.00 92.50 207 LYS A O 1
ATOM 1619 N N . LEU A 1 208 ? 21.437 3.852 -4.004 1.00 95.31 208 LEU A N 1
ATOM 1620 C CA . LEU A 1 208 ? 22.629 4.168 -3.212 1.00 95.31 208 LEU A CA 1
ATOM 1621 C C . LEU A 1 208 ? 23.443 2.922 -2.849 1.00 95.31 208 LEU A C 1
ATOM 1623 O O . LEU A 1 208 ? 24.660 3.012 -2.710 1.00 95.31 208 LEU A O 1
ATOM 1627 N N . ARG A 1 209 ? 22.779 1.773 -2.689 1.00 94.69 209 ARG A N 1
ATOM 1628 C CA . ARG A 1 209 ? 23.410 0.489 -2.357 1.00 94.69 209 ARG A CA 1
ATOM 1629 C C . ARG A 1 209 ? 23.756 -0.370 -3.571 1.00 94.69 209 ARG A C 1
ATOM 1631 O O . ARG A 1 209 ? 24.359 -1.422 -3.396 1.00 94.69 209 ARG A O 1
ATOM 1638 N N . ASN A 1 210 ? 23.418 0.086 -4.778 1.00 91.12 210 ASN A N 1
ATOM 1639 C CA . ASN A 1 210 ? 23.559 -0.679 -6.016 1.00 91.12 210 ASN A CA 1
ATOM 1640 C C . ASN A 1 210 ? 22.842 -2.049 -5.952 1.00 91.12 210 ASN A C 1
ATOM 1642 O O . ASN A 1 210 ? 23.373 -3.061 -6.403 1.00 91.12 210 ASN A O 1
ATOM 1646 N N . GLU A 1 211 ? 21.649 -2.061 -5.351 1.00 89.94 211 GLU A N 1
ATOM 1647 C CA . GLU A 1 211 ? 20.740 -3.211 -5.242 1.00 89.94 211 GLU A CA 1
ATOM 1648 C C . GLU A 1 211 ? 19.583 -3.100 -6.258 1.00 89.94 211 GLU A C 1
ATOM 1650 O O . GLU A 1 211 ? 19.374 -2.046 -6.872 1.00 89.94 211 GLU A O 1
ATOM 1655 N N . ASP A 1 212 ? 18.785 -4.165 -6.411 1.00 86.50 212 ASP A N 1
ATOM 1656 C CA . ASP A 1 212 ? 17.607 -4.141 -7.285 1.00 86.50 212 ASP A CA 1
ATOM 1657 C C . ASP A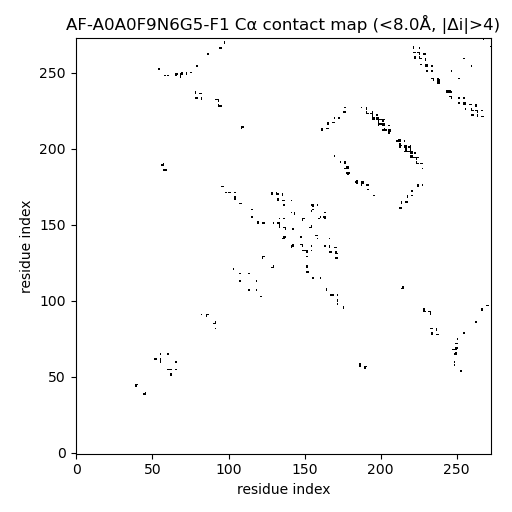 1 212 ? 16.539 -3.155 -6.778 1.00 86.50 212 ASP A C 1
ATOM 1659 O O . ASP A 1 212 ? 15.796 -3.386 -5.818 1.00 86.50 212 ASP A O 1
ATOM 1663 N N . THR A 1 213 ? 16.437 -2.040 -7.498 1.00 90.31 213 THR A N 1
ATOM 1664 C CA . THR A 1 213 ? 15.432 -0.992 -7.292 1.00 90.31 213 THR A CA 1
ATOM 1665 C C . THR A 1 213 ? 13.994 -1.492 -7.365 1.00 90.31 213 THR A C 1
ATOM 1667 O O . THR A 1 213 ? 13.155 -1.017 -6.604 1.00 90.31 213 THR A O 1
ATOM 1670 N N . SER A 1 214 ? 13.704 -2.455 -8.240 1.00 87.69 214 SER A N 1
ATOM 1671 C CA . SER A 1 214 ? 12.340 -2.885 -8.547 1.00 87.69 214 SER A CA 1
ATOM 1672 C C . SER A 1 214 ? 11.773 -3.768 -7.432 1.00 87.69 214 SER A C 1
ATOM 1674 O O . SER A 1 214 ? 10.637 -3.562 -6.984 1.00 87.69 214 SER A O 1
ATOM 1676 N N . ALA A 1 215 ? 12.583 -4.700 -6.918 1.00 87.19 215 ALA A N 1
ATOM 1677 C CA . ALA A 1 215 ? 12.252 -5.473 -5.726 1.00 87.19 215 ALA A CA 1
ATOM 1678 C C . ALA A 1 215 ? 12.053 -4.565 -4.500 1.00 87.19 215 ALA A C 1
ATOM 1680 O O . ALA A 1 215 ? 11.016 -4.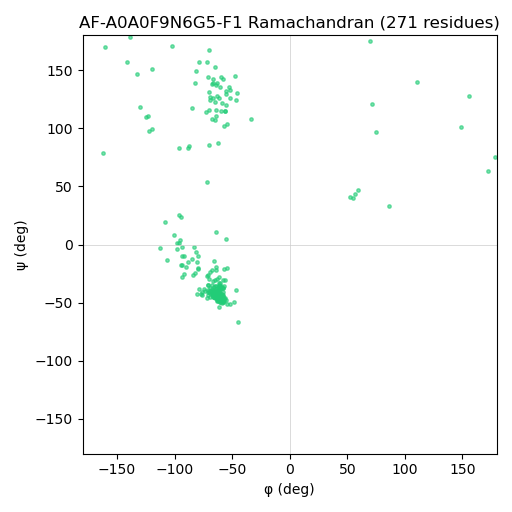636 -3.836 1.00 87.19 215 ALA A O 1
ATOM 1681 N N . LEU A 1 216 ? 12.991 -3.649 -4.230 1.00 91.69 216 LEU A N 1
ATOM 1682 C CA . LEU A 1 216 ? 12.902 -2.758 -3.068 1.00 91.69 216 LEU A CA 1
ATOM 1683 C C . LEU A 1 216 ? 11.750 -1.751 -3.161 1.00 91.69 216 LEU A C 1
ATOM 1685 O O . LEU A 1 216 ? 11.121 -1.457 -2.139 1.00 91.69 216 LEU A O 1
ATOM 1689 N N . PHE A 1 217 ? 11.417 -1.261 -4.356 1.00 93.62 217 PHE A N 1
ATOM 1690 C CA . PHE A 1 217 ? 10.220 -0.448 -4.575 1.00 93.62 217 PHE A CA 1
ATOM 1691 C C . PHE A 1 217 ? 8.954 -1.225 -4.187 1.00 93.62 217 PHE A C 1
ATOM 1693 O O . PHE A 1 217 ? 8.122 -0.719 -3.435 1.00 93.62 217 PHE A O 1
ATOM 1700 N N . THR A 1 218 ? 8.840 -2.481 -4.632 1.00 91.25 218 THR A N 1
ATOM 1701 C CA . THR A 1 218 ? 7.693 -3.353 -4.326 1.00 91.25 218 THR A CA 1
ATOM 1702 C C . THR A 1 218 ? 7.568 -3.601 -2.822 1.00 91.25 218 THR A C 1
ATOM 1704 O O . THR A 1 218 ? 6.488 -3.439 -2.253 1.00 91.25 218 THR A O 1
ATOM 1707 N N . THR A 1 219 ? 8.679 -3.889 -2.141 1.00 91.75 219 THR A N 1
ATOM 1708 C CA . THR A 1 219 ? 8.709 -4.046 -0.678 1.00 91.75 219 THR A CA 1
ATOM 1709 C C . THR A 1 219 ? 8.267 -2.775 0.046 1.00 91.75 219 THR A C 1
ATOM 1711 O O . THR A 1 219 ? 7.535 -2.844 1.034 1.00 91.75 219 THR A O 1
ATOM 1714 N N . GLY A 1 220 ? 8.643 -1.597 -0.460 1.00 94.75 220 GLY A N 1
ATOM 1715 C CA . GLY A 1 220 ? 8.251 -0.314 0.125 1.00 94.75 220 GLY A CA 1
ATOM 1716 C C . GLY A 1 220 ? 6.749 -0.005 0.054 1.00 94.75 220 GLY A C 1
ATOM 1717 O O . GLY A 1 220 ? 6.286 0.865 0.788 1.00 94.75 220 GLY A O 1
ATOM 1718 N N . LEU A 1 221 ? 5.967 -0.734 -0.751 1.00 94.75 221 LEU A N 1
ATOM 1719 C CA . LEU A 1 221 ? 4.503 -0.610 -0.800 1.00 94.75 221 LEU A CA 1
ATOM 1720 C C . LEU A 1 221 ? 3.786 -1.408 0.309 1.00 94.75 221 LEU A C 1
ATOM 1722 O O . LEU A 1 221 ? 2.664 -1.061 0.695 1.00 94.75 221 LEU A O 1
ATOM 1726 N N . LEU A 1 222 ? 4.412 -2.460 0.851 1.00 94.88 222 LEU A N 1
ATOM 1727 C CA . LEU A 1 222 ? 3.796 -3.365 1.834 1.00 94.88 222 LEU A CA 1
ATOM 1728 C C . LEU A 1 222 ? 3.368 -2.699 3.160 1.00 94.88 222 LEU A C 1
ATOM 1730 O O . LEU A 1 222 ? 2.299 -3.057 3.674 1.00 94.88 222 LEU A O 1
ATOM 1734 N N . PRO A 1 223 ? 4.100 -1.716 3.730 1.00 94.94 223 PRO A N 1
ATOM 1735 C CA . PRO A 1 223 ? 3.680 -1.059 4.969 1.00 94.94 223 PRO A CA 1
ATOM 1736 C C . PRO A 1 223 ? 2.299 -0.407 4.861 1.00 94.94 223 PRO A C 1
ATOM 1738 O O . PRO A 1 223 ? 1.462 -0.531 5.755 1.00 94.94 223 PRO A O 1
ATOM 1741 N N . ALA A 1 224 ? 2.006 0.235 3.731 1.00 96.25 224 ALA A N 1
ATOM 1742 C CA . ALA A 1 224 ? 0.718 0.883 3.538 1.00 96.25 224 ALA A CA 1
ATOM 1743 C C . ALA A 1 224 ? -0.427 -0.122 3.361 1.00 96.25 224 ALA A C 1
ATOM 1745 O O . ALA A 1 224 ? -1.537 0.096 3.853 1.00 96.25 224 ALA A O 1
ATOM 1746 N N . LEU A 1 225 ? -0.160 -1.256 2.714 1.00 95.56 225 LEU A N 1
ATOM 1747 C CA . LEU A 1 225 ? -1.115 -2.355 2.642 1.00 95.56 225 LEU A CA 1
ATOM 1748 C C . LEU A 1 225 ? -1.392 -2.962 4.029 1.00 95.56 225 LEU A C 1
ATOM 1750 O O . LEU A 1 225 ? -2.535 -3.299 4.352 1.00 95.56 225 LEU A O 1
ATOM 1754 N N . SER A 1 226 ? -0.370 -3.025 4.881 1.00 96.69 226 SER A N 1
ATOM 1755 C CA . SER A 1 226 ? -0.500 -3.457 6.276 1.00 96.69 226 SER A CA 1
ATOM 1756 C C . SER A 1 226 ? -1.412 -2.519 7.064 1.00 96.69 226 SER A C 1
ATOM 1758 O O . SER A 1 226 ? -2.282 -2.985 7.796 1.00 96.69 226 SER A O 1
ATOM 1760 N N . TYR A 1 227 ? -1.301 -1.203 6.853 1.00 97.12 227 TYR A N 1
ATOM 1761 C CA . TYR A 1 227 ? -2.183 -0.223 7.495 1.00 97.12 227 TYR A CA 1
ATOM 1762 C C . TYR A 1 227 ? -3.655 -0.424 7.126 1.00 97.12 227 TYR A C 1
ATOM 1764 O O . TYR A 1 227 ? -4.533 -0.377 7.990 1.00 97.12 227 TYR A O 1
ATOM 1772 N N . ILE A 1 228 ? -3.929 -0.682 5.846 1.00 96.94 228 ILE A N 1
ATOM 1773 C CA . ILE A 1 228 ? -5.281 -0.977 5.361 1.00 96.94 228 ILE A CA 1
ATOM 1774 C C . ILE A 1 228 ? -5.822 -2.256 6.006 1.00 96.94 228 ILE A C 1
ATOM 1776 O O . ILE A 1 228 ? -6.955 -2.271 6.490 1.00 96.94 228 ILE A O 1
ATOM 1780 N N . SER A 1 229 ? -4.999 -3.300 6.063 1.00 97.00 229 SER A N 1
ATOM 1781 C CA . SER A 1 229 ? -5.367 -4.607 6.619 1.00 97.00 229 SER A CA 1
ATOM 1782 C C . SER A 1 229 ? -5.661 -4.521 8.120 1.00 97.00 229 SER A C 1
ATOM 1784 O O . SER A 1 229 ? -6.707 -4.982 8.571 1.00 97.00 229 SER A O 1
ATOM 1786 N N . ILE A 1 230 ? -4.803 -3.835 8.886 1.00 97.38 230 ILE A N 1
ATOM 1787 C CA . ILE A 1 230 ? -4.997 -3.597 10.327 1.00 97.38 230 ILE A CA 1
ATOM 1788 C C . ILE A 1 230 ? -6.285 -2.820 10.582 1.00 97.38 230 ILE A C 1
ATOM 1790 O O . ILE A 1 230 ? -7.079 -3.215 11.431 1.00 97.38 230 ILE A O 1
ATOM 1794 N N . ARG A 1 231 ? -6.525 -1.726 9.847 1.00 96.06 231 ARG A N 1
ATOM 1795 C CA . ARG A 1 231 ? -7.735 -0.915 10.035 1.00 96.06 231 ARG A C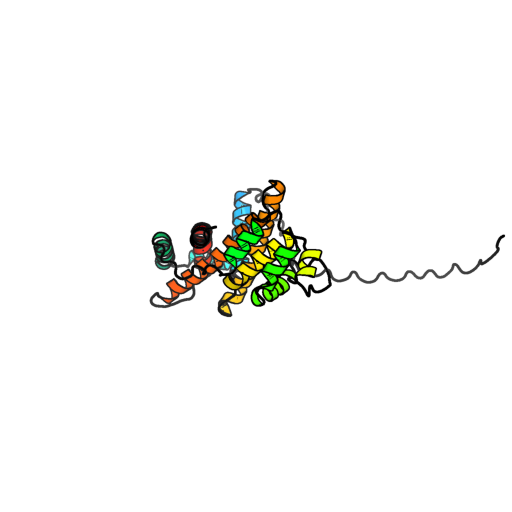A 1
ATOM 1796 C C . ARG A 1 231 ? -9.003 -1.724 9.762 1.00 96.06 231 ARG A C 1
ATOM 1798 O O . ARG A 1 231 ? -9.968 -1.606 10.515 1.00 96.06 231 ARG A O 1
ATOM 1805 N N . ARG A 1 232 ? -9.009 -2.533 8.698 1.00 96.38 232 ARG A N 1
ATOM 1806 C CA . ARG A 1 232 ? -10.145 -3.396 8.339 1.00 96.38 232 ARG A CA 1
ATOM 1807 C C . ARG A 1 232 ? -10.384 -4.479 9.386 1.00 96.38 232 ARG A C 1
ATOM 1809 O O . ARG A 1 232 ? -11.530 -4.661 9.795 1.00 96.38 232 ARG A O 1
ATOM 1816 N N . GLU A 1 233 ? -9.330 -5.145 9.854 1.00 96.38 233 GLU A N 1
ATOM 1817 C CA . GLU A 1 233 ? -9.459 -6.172 10.892 1.00 96.38 233 GLU A CA 1
ATOM 1818 C C . GLU A 1 233 ? -9.947 -5.566 1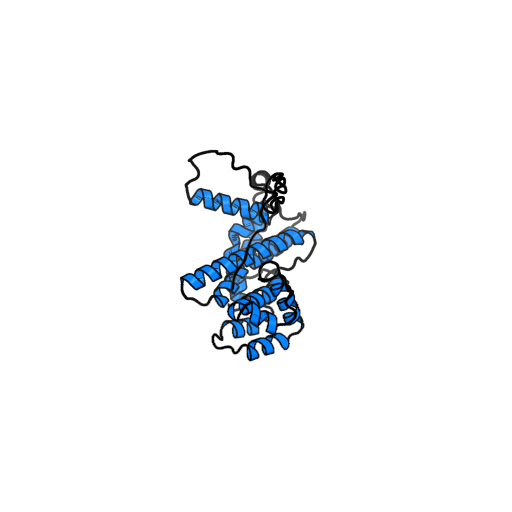2.209 1.00 96.38 233 GLU A C 1
ATOM 1820 O O . GLU A 1 233 ? -10.890 -6.065 12.816 1.00 96.38 233 GLU A O 1
ATOM 1825 N N . LEU A 1 234 ? -9.371 -4.438 12.625 1.00 94.88 234 LEU A N 1
ATOM 1826 C CA . LEU A 1 234 ? -9.792 -3.736 13.832 1.00 94.88 234 LEU A CA 1
ATOM 1827 C C . LEU A 1 234 ? -11.268 -3.324 13.746 1.00 94.88 234 LEU A C 1
ATOM 1829 O O . LEU A 1 234 ? -12.032 -3.540 14.683 1.00 94.88 234 LEU A O 1
ATOM 1833 N N . GLN A 1 235 ? -11.701 -2.796 12.598 1.00 93.94 235 GLN A N 1
ATOM 1834 C CA . GLN A 1 235 ? -13.107 -2.472 12.364 1.00 93.94 235 GLN A CA 1
ATOM 1835 C C . GLN A 1 235 ? -14.007 -3.714 12.455 1.00 93.94 235 GLN A C 1
ATOM 1837 O O . GLN A 1 235 ? -15.119 -3.623 12.979 1.00 93.94 235 GLN A O 1
ATOM 1842 N N . ARG A 1 236 ? -13.547 -4.870 11.963 1.00 93.88 236 ARG A N 1
ATOM 1843 C CA . ARG A 1 236 ? -14.264 -6.147 12.071 1.00 93.88 236 ARG A CA 1
ATOM 1844 C C . ARG A 1 236 ? -14.418 -6.580 13.527 1.00 93.88 236 ARG A C 1
ATOM 1846 O O . ARG A 1 236 ? -15.531 -6.892 13.942 1.00 93.88 236 ARG A O 1
ATOM 1853 N N . ILE A 1 237 ? -13.332 -6.537 14.297 1.00 93.31 237 ILE A N 1
ATOM 1854 C CA . ILE A 1 237 ? -13.318 -6.881 15.723 1.00 93.31 237 ILE A CA 1
ATOM 1855 C C . ILE A 1 237 ? -14.291 -5.982 16.494 1.00 93.31 237 ILE A C 1
ATOM 1857 O O . ILE A 1 237 ? -15.162 -6.488 17.196 1.00 93.31 237 ILE A O 1
ATOM 1861 N N . CYS A 1 238 ? -14.213 -4.659 16.314 1.00 91.56 238 CYS A N 1
ATOM 1862 C CA . CYS A 1 238 ? -15.098 -3.714 17.002 1.00 91.56 238 CYS A CA 1
ATOM 1863 C C . CYS A 1 238 ? -16.581 -3.925 16.653 1.00 91.56 238 CYS A C 1
ATOM 1865 O O . CYS A 1 238 ? -17.443 -3.768 17.514 1.00 91.56 238 CYS A O 1
ATOM 1867 N N . ARG A 1 239 ? -16.895 -4.320 15.411 1.00 90.38 239 ARG A N 1
ATOM 1868 C CA . ARG A 1 239 ? -18.272 -4.633 14.989 1.00 90.38 239 ARG A CA 1
ATOM 1869 C C . ARG A 1 239 ? -18.819 -5.927 15.589 1.00 90.38 239 ARG A C 1
ATOM 1871 O O . ARG A 1 239 ? -20.033 -6.052 15.702 1.00 90.38 239 ARG A O 1
ATOM 1878 N N . ALA A 1 240 ? -17.954 -6.874 15.946 1.00 89.50 240 ALA A N 1
ATOM 1879 C CA . ALA A 1 240 ? -18.355 -8.135 16.565 1.00 89.50 240 ALA A CA 1
ATOM 1880 C C . ALA A 1 240 ? -18.625 -8.005 18.078 1.00 89.50 240 ALA A C 1
ATOM 1882 O O . ALA A 1 240 ? -19.227 -8.899 18.670 1.00 89.50 240 ALA A O 1
ATOM 1883 N N . GLN A 1 241 ? -18.191 -6.911 18.713 1.00 86.56 241 GLN A N 1
ATOM 1884 C CA . GLN A 1 241 ? -18.377 -6.685 20.146 1.00 86.56 241 GLN A CA 1
ATOM 1885 C C . GLN A 1 241 ? -19.786 -6.139 20.478 1.00 86.56 241 GLN A C 1
ATOM 1887 O O . GLN A 1 241 ? -20.372 -5.398 19.681 1.00 86.56 241 GLN A O 1
ATOM 1892 N N . PRO A 1 242 ? -20.343 -6.449 21.669 1.00 76.94 242 PRO A N 1
ATOM 1893 C CA . PRO A 1 242 ? -21.605 -5.869 22.131 1.00 76.94 242 PRO A CA 1
ATOM 1894 C C . PRO A 1 242 ? -21.487 -4.342 22.260 1.00 76.94 242 PRO A C 1
ATOM 1896 O O . PRO A 1 242 ? -20.591 -3.849 22.941 1.00 76.94 242 PRO A O 1
ATOM 1899 N N . GLY A 1 243 ? -22.390 -3.586 21.626 1.00 75.56 243 GLY A N 1
ATOM 1900 C CA . GLY A 1 243 ? -22.308 -2.116 21.589 1.00 75.56 243 GLY A CA 1
ATOM 1901 C C . GLY A 1 243 ? -21.429 -1.565 20.459 1.00 75.56 243 GLY A C 1
ATOM 1902 O O . GLY A 1 243 ? -20.781 -0.534 20.637 1.00 75.56 243 GLY A O 1
ATOM 1903 N N . ALA A 1 244 ? -21.404 -2.267 19.319 1.00 73.50 244 ALA A N 1
ATOM 1904 C CA . ALA A 1 244 ? -20.636 -1.952 18.116 1.00 73.50 244 ALA A CA 1
ATOM 1905 C C . ALA A 1 244 ? -20.481 -0.443 17.865 1.00 73.50 244 ALA A C 1
ATOM 1907 O O . ALA A 1 244 ? -21.414 0.252 17.463 1.00 73.50 244 ALA A O 1
ATOM 1908 N N . THR A 1 245 ? -19.261 0.039 18.083 1.00 78.75 245 THR A N 1
ATOM 1909 C CA . THR A 1 245 ? -18.850 1.417 17.814 1.00 78.75 245 THR A CA 1
ATOM 1910 C C . THR A 1 245 ? -17.719 1.386 16.791 1.00 78.75 245 THR A C 1
ATOM 1912 O O . THR A 1 245 ? -16.983 0.401 16.694 1.00 78.75 245 THR A O 1
ATOM 1915 N N . GLU A 1 246 ? -17.595 2.432 15.977 1.00 83.94 246 GLU A N 1
ATOM 1916 C CA . GLU A 1 246 ? -16.433 2.548 15.097 1.00 83.94 246 GLU A CA 1
ATOM 1917 C C . GLU A 1 246 ? -15.158 2.760 15.923 1.00 83.94 246 GLU A C 1
ATOM 1919 O O . GLU A 1 246 ? -15.205 3.460 16.937 1.00 83.94 246 GLU A O 1
ATOM 1924 N N . PRO A 1 247 ? -14.024 2.160 15.517 1.00 88.50 247 PRO A N 1
ATOM 1925 C CA . PRO A 1 247 ? -12.770 2.364 16.222 1.00 88.50 247 PRO A CA 1
ATOM 1926 C C . PRO A 1 247 ? -12.365 3.838 16.123 1.00 88.50 247 PRO A C 1
ATOM 1928 O O . PRO A 1 247 ? -12.324 4.403 15.027 1.00 88.50 247 PRO A O 1
ATOM 1931 N N . ASP A 1 248 ? -12.074 4.458 17.266 1.00 89.06 248 ASP A N 1
ATOM 1932 C CA . ASP A 1 248 ? -11.592 5.837 17.308 1.00 89.06 248 ASP A CA 1
ATOM 1933 C C . ASP A 1 248 ? -10.157 5.958 16.757 1.00 89.06 248 ASP A C 1
ATOM 1935 O O . ASP A 1 248 ? -9.450 4.969 16.526 1.00 89.06 248 ASP A O 1
ATOM 1939 N N . ALA A 1 249 ? -9.708 7.191 16.509 1.00 90.50 249 ALA A N 1
ATOM 1940 C CA . ALA A 1 249 ? -8.402 7.421 15.900 1.00 90.50 249 ALA A CA 1
ATOM 1941 C C . ALA A 1 249 ? -7.244 6.997 16.822 1.00 90.50 249 ALA A C 1
ATOM 1943 O O . ALA A 1 249 ? -6.210 6.539 16.332 1.00 90.50 249 ALA A O 1
ATOM 1944 N N . ALA A 1 250 ? -7.405 7.099 18.145 1.00 89.50 250 ALA A N 1
ATOM 1945 C CA . ALA A 1 250 ? -6.383 6.680 19.101 1.00 89.50 250 ALA A CA 1
ATOM 1946 C C . ALA A 1 250 ? -6.170 5.157 19.083 1.00 89.50 250 ALA A C 1
ATOM 1948 O O . ALA A 1 250 ? -5.023 4.700 19.048 1.00 89.50 250 ALA A O 1
ATOM 1949 N N . LEU A 1 251 ? -7.252 4.378 19.034 1.00 90.44 251 LEU A N 1
ATOM 1950 C CA . LEU A 1 251 ? -7.227 2.924 18.927 1.00 90.44 251 LEU A CA 1
ATOM 1951 C C . LEU A 1 251 ? -6.626 2.478 17.592 1.00 90.44 251 LEU A C 1
ATOM 1953 O O . LEU A 1 251 ? -5.752 1.610 17.577 1.00 90.44 251 LEU A O 1
ATOM 1957 N N . ILE A 1 252 ? -7.035 3.105 16.478 1.00 93.38 252 ILE A N 1
ATOM 1958 C CA . ILE A 1 252 ? -6.455 2.814 15.159 1.00 93.38 252 ILE A CA 1
ATOM 1959 C C . ILE A 1 252 ? -4.955 3.115 15.171 1.00 93.38 252 ILE A C 1
ATOM 1961 O O . ILE A 1 252 ? -4.167 2.253 14.789 1.00 93.38 252 ILE A O 1
ATOM 1965 N N . ARG A 1 253 ? -4.531 4.293 15.650 1.00 93.31 253 ARG A N 1
ATOM 1966 C CA . ARG A 1 253 ? -3.105 4.644 15.759 1.00 93.31 253 ARG A CA 1
ATOM 1967 C C . ARG A 1 253 ? -2.337 3.605 16.570 1.00 93.31 253 ARG A C 1
ATOM 1969 O O . ARG A 1 253 ? -1.274 3.173 16.135 1.00 93.31 253 ARG A O 1
ATOM 1976 N N . HIS A 1 254 ? -2.861 3.215 17.732 1.00 91.56 254 HIS A N 1
ATOM 1977 C CA . HIS A 1 254 ? -2.211 2.235 18.596 1.00 91.56 254 HIS A CA 1
ATOM 1978 C C . HIS A 1 254 ? -2.031 0.889 17.880 1.00 91.56 254 HIS A C 1
ATOM 1980 O O . HIS A 1 254 ? -0.928 0.345 17.876 1.00 91.56 254 HIS A O 1
ATOM 1986 N N . ALA A 1 255 ? -3.075 0.392 17.209 1.00 94.44 255 ALA A N 1
ATOM 1987 C CA . ALA A 1 255 ? -3.006 -0.841 16.429 1.00 94.44 255 ALA A CA 1
ATOM 1988 C C . ALA A 1 255 ? -1.991 -0.748 15.275 1.00 94.44 255 ALA A C 1
ATOM 1990 O O . ALA A 1 255 ? -1.179 -1.655 15.095 1.00 94.44 255 ALA A O 1
ATOM 1991 N N . LEU A 1 256 ? -2.003 0.356 14.517 1.00 95.25 256 LEU A N 1
ATOM 1992 C CA . LEU A 1 256 ? -1.073 0.583 13.408 1.00 95.25 256 LEU A CA 1
ATOM 1993 C C . LEU A 1 256 ? 0.379 0.605 13.895 1.00 95.25 256 LEU A C 1
ATOM 1995 O O . LEU A 1 256 ? 1.193 -0.176 13.410 1.00 95.25 256 LEU A O 1
ATOM 1999 N N . ALA A 1 257 ? 0.696 1.437 14.889 1.00 92.44 257 ALA A N 1
ATOM 2000 C CA . ALA A 1 257 ? 2.054 1.560 15.415 1.00 92.44 257 ALA A CA 1
ATOM 2001 C C . ALA A 1 257 ? 2.571 0.233 15.997 1.00 92.44 257 ALA A C 1
ATOM 2003 O O . ALA A 1 257 ? 3.740 -0.110 15.816 1.00 92.44 257 ALA A O 1
ATOM 2004 N N . ARG A 1 258 ? 1.692 -0.537 16.655 1.00 93.50 258 ARG A N 1
ATOM 2005 C CA . ARG A 1 258 ? 2.050 -1.794 17.317 1.00 93.50 258 ARG A CA 1
ATOM 2006 C C . ARG A 1 258 ? 2.242 -2.965 16.353 1.00 93.50 258 ARG A C 1
ATOM 2008 O O . ARG A 1 258 ? 3.172 -3.740 16.557 1.00 93.50 258 ARG A O 1
ATOM 2015 N N . PHE A 1 259 ? 1.375 -3.115 15.349 1.00 96.00 259 PHE A N 1
ATOM 2016 C CA . PHE A 1 259 ? 1.298 -4.341 14.539 1.00 96.00 259 PHE A CA 1
ATOM 2017 C C . PHE A 1 259 ? 1.727 -4.178 13.078 1.00 96.00 259 PHE A C 1
ATOM 2019 O O . PHE A 1 259 ? 1.762 -5.177 12.361 1.00 96.00 259 PHE A O 1
ATOM 2026 N N . GLN A 1 260 ? 2.080 -2.969 12.622 1.00 94.50 260 GLN A N 1
ATOM 2027 C CA . GLN A 1 260 ? 2.439 -2.710 11.218 1.00 94.50 260 GLN A CA 1
ATOM 2028 C C . GLN A 1 260 ? 3.441 -3.707 10.632 1.00 94.50 260 GLN A C 1
ATOM 2030 O O . GLN A 1 260 ? 3.185 -4.276 9.576 1.00 94.50 260 GLN A O 1
ATOM 2035 N N . TRP A 1 261 ? 4.552 -3.962 11.326 1.00 95.12 261 TRP A N 1
ATOM 2036 C CA . TRP A 1 261 ? 5.629 -4.811 10.818 1.00 95.12 261 TRP A CA 1
ATOM 2037 C C . TRP A 1 261 ? 5.251 -6.287 10.850 1.00 95.12 261 TRP A C 1
ATOM 2039 O O . TRP A 1 261 ? 5.546 -7.010 9.905 1.00 95.12 261 TRP A O 1
ATOM 2049 N N . THR A 1 262 ? 4.537 -6.720 11.889 1.00 96.62 262 THR A N 1
ATOM 2050 C CA . THR A 1 262 ? 4.030 -8.092 11.996 1.00 96.62 262 THR A CA 1
ATOM 2051 C C . THR A 1 262 ? 3.034 -8.399 10.881 1.00 96.62 262 THR A C 1
ATOM 2053 O O . THR A 1 262 ? 3.125 -9.444 10.247 1.00 96.62 262 THR A O 1
ATOM 2056 N N . VAL A 1 263 ? 2.116 -7.473 10.585 1.00 96.81 263 VAL A N 1
ATOM 2057 C CA . VAL A 1 263 ? 1.164 -7.633 9.476 1.00 96.81 263 VAL A CA 1
ATOM 2058 C C . VAL A 1 263 ? 1.866 -7.546 8.124 1.00 96.81 263 VAL A C 1
ATOM 2060 O O . VAL A 1 263 ? 1.533 -8.309 7.224 1.00 96.81 263 VAL A O 1
ATOM 2063 N N . CYS A 1 264 ? 2.871 -6.682 7.985 1.00 95.62 264 CYS A N 1
ATOM 2064 C CA . CYS A 1 264 ? 3.690 -6.606 6.778 1.00 95.62 264 CYS A CA 1
ATOM 2065 C C . CYS A 1 264 ? 4.390 -7.937 6.486 1.00 95.62 264 CYS A C 1
ATOM 2067 O O . CYS A 1 264 ? 4.348 -8.417 5.356 1.00 95.62 264 CYS A O 1
ATOM 2069 N N . GLN A 1 265 ? 4.986 -8.554 7.509 1.00 94.81 265 GLN A N 1
ATOM 2070 C CA . GLN A 1 265 ? 5.613 -9.872 7.408 1.00 94.81 265 GLN A CA 1
ATOM 2071 C C . GLN A 1 265 ? 4.593 -10.966 7.086 1.00 94.81 265 GLN A C 1
ATOM 2073 O O . GLN A 1 265 ? 4.858 -11.780 6.210 1.00 94.81 265 GLN A O 1
ATOM 2078 N N . LEU A 1 266 ? 3.419 -10.947 7.729 1.00 95.38 266 LEU A N 1
ATOM 2079 C CA . LEU A 1 266 ? 2.331 -11.883 7.438 1.00 95.38 266 LEU A CA 1
ATOM 2080 C C . LEU A 1 266 ? 1.904 -11.808 5.965 1.00 95.38 266 LEU A C 1
ATOM 2082 O O . LEU A 1 266 ? 1.797 -12.831 5.296 1.00 95.38 266 LEU A O 1
ATOM 2086 N N . ILE A 1 267 ? 1.695 -10.598 5.438 1.00 94.19 267 ILE A N 1
ATOM 2087 C CA . ILE A 1 267 ? 1.326 -10.397 4.031 1.00 94.19 267 ILE A CA 1
ATOM 2088 C C . ILE A 1 267 ? 2.434 -10.906 3.105 1.00 94.19 267 ILE A C 1
ATOM 2090 O O . ILE A 1 267 ? 2.140 -11.618 2.147 1.00 94.19 267 ILE A O 1
ATOM 2094 N N . ALA A 1 268 ? 3.696 -10.578 3.396 1.00 92.69 268 ALA A N 1
ATOM 2095 C CA . ALA A 1 268 ? 4.829 -11.051 2.605 1.00 92.69 268 ALA A CA 1
ATOM 2096 C C . ALA A 1 268 ? 4.909 -12.589 2.590 1.00 92.69 268 ALA A C 1
ATOM 2098 O O . ALA A 1 268 ? 5.012 -13.182 1.516 1.00 92.69 268 ALA A O 1
ATOM 2099 N N . SER A 1 269 ? 4.753 -13.244 3.748 1.00 92.12 269 SER A N 1
ATOM 2100 C CA . SER A 1 269 ? 4.773 -14.709 3.841 1.00 92.12 269 SER A CA 1
ATOM 2101 C C . SER A 1 269 ? 3.607 -15.364 3.103 1.00 92.12 269 SER A C 1
ATOM 2103 O O . SER A 1 269 ? 3.819 -16.317 2.358 1.00 92.12 269 SER A O 1
ATOM 2105 N N . GLU A 1 270 ? 2.391 -14.821 3.231 1.00 90.62 270 GLU A N 1
ATOM 2106 C CA . GLU A 1 270 ? 1.206 -15.317 2.513 1.00 90.62 270 GLU A CA 1
ATOM 2107 C C . GLU A 1 270 ? 1.377 -15.207 0.992 1.00 90.62 270 GLU A C 1
ATOM 2109 O O . GLU A 1 270 ? 0.798 -15.965 0.207 1.00 90.62 270 GLU A O 1
ATOM 2114 N N . TRP A 1 271 ? 2.184 -14.248 0.544 1.00 89.31 271 TRP A N 1
ATOM 2115 C CA . TRP A 1 271 ? 2.429 -14.013 -0.869 1.00 89.31 271 TRP A CA 1
ATOM 2116 C C . TRP A 1 271 ? 3.663 -14.735 -1.412 1.00 89.31 271 TRP A C 1
ATOM 2118 O O . TRP A 1 271 ? 3.772 -14.857 -2.634 1.00 89.31 271 TRP A O 1
ATOM 2128 N N . ASN A 1 272 ? 4.489 -15.320 -0.538 1.00 87.00 272 ASN A N 1
ATOM 2129 C CA . ASN A 1 272 ? 5.807 -15.893 -0.838 1.00 87.00 272 ASN A CA 1
ATOM 2130 C C . ASN A 1 272 ? 6.782 -14.854 -1.426 1.00 87.00 272 ASN A C 1
ATOM 2132 O O . ASN A 1 272 ? 7.401 -15.107 -2.462 1.00 87.00 272 ASN A O 1
ATOM 2136 N N . LEU A 1 273 ? 6.854 -13.681 -0.789 1.00 83.25 273 LEU A N 1
ATOM 2137 C CA . LEU A 1 273 ? 7.818 -12.615 -1.088 1.00 83.25 273 LEU A CA 1
ATOM 2138 C C . LEU A 1 273 ? 9.063 -12.696 -0.200 1.00 83.25 273 LEU A C 1
ATOM 2140 O O . LEU A 1 273 ? 8.922 -13.106 0.975 1.00 83.25 273 LEU A O 1
#

Nearest PDB structures (foldseek):
  3i7a-assembly1_A  TM=6.600E-01  e=3.116E-05  Shewanella amazonensis SB2B
  3hc1-assembly1_A  TM=6.672E-01  e=2.720E-04  Geobacter sulfurreducens
  8j7w-assembly1_A  TM=1.948E-01  e=2.898E+00  Homo sapiens

pLDDT: mean 81.84, std 17.73, range [28.08, 97.38]

Secondary structure (DSSP, 8-state):
---------------PPPPPPP-----S---------TTTT-HHHHHHHHHHHHHHHHHT--HHHHHHHHHHSPPTHHHHHHHHHHHHTT--S-PPPPPTTHHHHHHHHH-TT--HHHHHHHHHT-HHHHHHHHHHHTSTTT--SSSPP-SHHHHHHHHHHHHHHHHHHHHHHGGGG--SSHHHHHHHHHHHHHHHHHHHHHHHHHHHHT--HHHHHHHHHHHHHHHHHHHHHHHHHHHHSTT--PPPHHHHHHHHHHHHHHHHHHHHHHHT-

Solvent-accessible surface area (backbone atoms only — not comparable to full-atom values): 16074 Å² total; per-residue (Å²): 136,85,88,87,88,90,85,91,83,91,83,80,86,74,80,77,79,77,77,77,80,76,81,73,82,78,84,65,82,76,73,84,77,71,92,73,66,96,80,73,75,49,68,68,61,51,50,52,50,50,52,50,50,50,49,22,62,45,63,75,42,55,70,69,56,39,53,51,41,52,74,66,50,68,79,66,51,74,60,51,51,48,52,50,51,25,59,78,68,74,58,65,82,44,64,77,77,74,58,88,61,46,66,56,48,53,54,62,60,69,41,89,80,64,49,69,67,60,56,47,51,67,41,64,76,34,66,69,57,40,51,38,29,42,55,42,41,54,29,88,86,60,42,88,64,95,71,83,57,90,44,68,68,54,40,38,68,77,48,33,74,68,44,40,47,50,28,47,47,49,35,69,51,46,69,77,46,53,53,91,45,80,91,38,38,63,42,29,54,43,33,48,55,50,11,55,51,38,13,50,52,33,26,51,51,18,59,76,68,75,46,65,36,53,59,35,24,51,58,25,36,39,56,27,50,19,47,52,27,51,52,49,38,52,45,51,53,33,58,74,41,93,82,58,51,82,76,51,65,35,59,48,49,51,50,42,75,73,39,33,66,62,43,28,52,50,52,32,59,76,59,72,104

Mean predicted aligned error: 11.01 Å

Foldseek 3Di:
DDDDDDDDDPPDPDPDPDDDPDPPPPPDPPDPPPPDDPPPPPPVNVVVVVLLVLLCQLQVHDSVVLVVCLVPDDPLCPLLVVVVVCLVVVNQPLQQDQFPCVVVLVVLLPCPPDDLVNNQVSQVVDPLLFVLLQVQCQPPVNPPDPDRDDGPSSSCVVLPSLSSSLSSLLSRCLVLLPDPDPSCHSSSVSLSVQLQVQLVVQLVVCVVVVHRSSVSSSLSNLLSSLLSSQQVSSLVSLCVDPPRDRDDSNSSSVSSVPCSVSSSVVSCVSNVD